Protein AF-A0A7I9AXL6-F1 (afdb_monomer_lite)

Structure (mmCIF, N/CA/C/O backbone):
data_AF-A0A7I9AXL6-F1
#
_entry.id   AF-A0A7I9AXL6-F1
#
loop_
_atom_site.group_PDB
_atom_site.id
_atom_site.type_symbol
_atom_site.label_atom_id
_atom_site.label_alt_id
_atom_site.label_comp_id
_atom_site.label_asym_id
_atom_site.label_entity_id
_atom_site.label_seq_id
_atom_site.pdbx_PDB_ins_code
_atom_site.Cartn_x
_atom_site.Cartn_y
_atom_site.Cartn_z
_atom_site.occupancy
_atom_site.B_iso_or_equiv
_atom_site.auth_seq_id
_atom_site.auth_comp_id
_atom_site.auth_asym_id
_atom_site.auth_atom_id
_atom_site.pdbx_PDB_model_num
ATOM 1 N N . MET A 1 1 ? -11.035 -0.829 13.072 1.00 42.19 1 MET A N 1
ATOM 2 C CA . MET A 1 1 ? -9.894 -0.576 13.983 1.00 42.19 1 MET A CA 1
ATOM 3 C C . MET A 1 1 ? -8.630 -0.756 13.171 1.00 42.19 1 MET A C 1
ATOM 5 O O . MET A 1 1 ? -8.539 -1.751 12.464 1.00 42.19 1 MET A O 1
ATOM 9 N N . SER A 1 2 ? -7.698 0.185 13.258 1.00 51.00 2 SER A N 1
ATOM 10 C CA . SER A 1 2 ? -6.554 0.283 12.339 1.00 51.00 2 SER A CA 1
ATOM 11 C C . SER A 1 2 ? -5.276 0.327 13.156 1.00 51.00 2 SER A C 1
ATOM 13 O O . SER A 1 2 ? -5.297 0.821 14.283 1.00 51.00 2 SER A O 1
ATOM 15 N N . ARG A 1 3 ? -4.203 -0.295 12.662 1.00 53.94 3 ARG A N 1
ATOM 16 C CA . ARG A 1 3 ? -2.991 -0.557 13.449 1.00 53.94 3 ARG A CA 1
ATOM 17 C C . ARG A 1 3 ? -1.744 -0.372 12.596 1.00 53.94 3 ARG A C 1
ATOM 19 O O . ARG A 1 3 ? -1.685 -0.907 11.492 1.00 53.94 3 ARG A O 1
ATOM 26 N N . PHE A 1 4 ? -0.742 0.306 13.152 1.00 57.47 4 PHE A N 1
ATOM 27 C CA . PHE A 1 4 ? 0.615 0.337 12.606 1.00 57.47 4 PHE A CA 1
ATOM 28 C C . PHE A 1 4 ? 1.508 -0.607 13.381 1.00 57.47 4 PHE A C 1
ATOM 30 O O . PHE A 1 4 ? 1.471 -0.642 14.609 1.00 57.47 4 PHE A O 1
ATOM 37 N N . ILE A 1 5 ? 2.327 -1.357 12.652 1.00 58.62 5 ILE A N 1
ATOM 38 C CA . ILE A 1 5 ? 3.311 -2.255 13.240 1.00 58.62 5 ILE A CA 1
ATOM 39 C C . ILE A 1 5 ? 4.655 -1.911 12.617 1.00 58.62 5 ILE A C 1
ATOM 41 O O . ILE A 1 5 ? 4.850 -2.084 11.416 1.00 58.62 5 ILE A O 1
ATOM 45 N N . LEU A 1 6 ? 5.578 -1.405 13.436 1.00 60.34 6 LEU A N 1
ATOM 46 C CA . LEU A 1 6 ? 6.947 -1.178 12.995 1.00 60.34 6 LEU A CA 1
ATOM 47 C C . LEU A 1 6 ? 7.690 -2.513 12.961 1.00 60.34 6 LEU A C 1
ATOM 49 O O . LEU A 1 6 ? 7.851 -3.169 13.989 1.00 60.34 6 LEU A O 1
ATOM 53 N N . GLY A 1 7 ? 8.200 -2.883 11.793 1.00 60.78 7 GLY A N 1
ATOM 54 C CA . GLY A 1 7 ? 9.064 -4.045 11.664 1.00 60.78 7 GLY A CA 1
ATOM 55 C C . GLY A 1 7 ? 9.371 -4.406 10.221 1.00 60.78 7 GLY A C 1
ATOM 56 O O . GLY A 1 7 ? 8.881 -3.790 9.278 1.00 60.78 7 GLY A O 1
ATOM 57 N N . ASP A 1 8 ? 10.193 -5.438 10.067 1.00 71.94 8 ASP A N 1
ATOM 58 C CA . ASP A 1 8 ? 10.375 -6.111 8.786 1.00 71.94 8 ASP A CA 1
ATOM 59 C C . ASP A 1 8 ? 9.048 -6.757 8.361 1.00 71.94 8 ASP A C 1
ATOM 61 O O . ASP A 1 8 ? 8.486 -7.564 9.106 1.00 71.94 8 ASP A O 1
ATOM 65 N N . CYS A 1 9 ? 8.538 -6.395 7.182 1.00 76.25 9 CYS A N 1
ATOM 66 C CA . CYS A 1 9 ? 7.206 -6.811 6.744 1.00 76.25 9 CYS A CA 1
ATOM 67 C C . CYS A 1 9 ? 7.045 -8.336 6.666 1.00 76.25 9 CYS A C 1
ATOM 69 O O . CYS A 1 9 ? 5.971 -8.847 6.977 1.00 76.25 9 CYS A O 1
ATOM 71 N N . VAL A 1 10 ? 8.106 -9.073 6.321 1.00 81.75 10 VAL A N 1
ATOM 72 C CA . VAL A 1 10 ? 8.081 -10.538 6.240 1.00 81.75 10 VAL A CA 1
ATOM 73 C C . VAL A 1 10 ? 7.914 -11.116 7.641 1.00 81.75 10 VAL A C 1
ATOM 75 O O . VAL A 1 10 ? 7.033 -11.942 7.872 1.00 81.75 10 VAL A O 1
ATOM 78 N N . ARG A 1 11 ? 8.706 -10.636 8.606 1.00 79.56 11 ARG A N 1
ATOM 79 C CA . ARG A 1 11 ? 8.616 -11.081 10.006 1.00 79.56 11 ARG A CA 1
ATOM 80 C C . ARG A 1 11 ? 7.295 -10.696 10.657 1.00 79.56 11 ARG A C 1
ATOM 82 O O . ARG A 1 11 ? 6.736 -11.498 11.396 1.00 79.56 11 ARG A O 1
ATOM 89 N N . VAL A 1 12 ? 6.798 -9.489 10.392 1.00 82.06 12 VAL A N 1
ATOM 90 C CA . VAL A 1 12 ? 5.518 -9.014 10.931 1.00 82.06 12 VAL A CA 1
ATOM 91 C C . VAL A 1 12 ? 4.369 -9.838 10.362 1.00 82.06 12 VAL A C 1
ATOM 93 O O . VAL A 1 12 ? 3.590 -10.391 11.138 1.00 82.06 12 VAL A 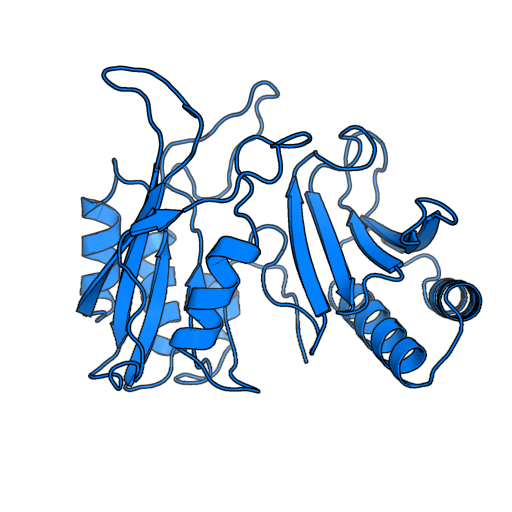O 1
ATOM 96 N N . MET A 1 13 ? 4.288 -9.997 9.036 1.00 87.81 13 MET A N 1
ATOM 97 C CA . MET A 1 13 ? 3.232 -10.803 8.416 1.00 87.81 13 MET A CA 1
ATOM 98 C C . MET A 1 13 ? 3.263 -12.253 8.899 1.00 87.81 13 MET A C 1
ATOM 100 O O . MET A 1 13 ? 2.194 -12.812 9.129 1.00 87.81 13 MET A O 1
ATOM 104 N N . ALA A 1 14 ? 4.442 -12.836 9.147 1.00 90.62 14 ALA A N 1
ATOM 105 C CA . ALA A 1 14 ? 4.575 -14.194 9.686 1.00 90.62 14 ALA A CA 1
ATOM 106 C C . ALA A 1 14 ? 3.855 -14.398 11.034 1.00 90.62 14 ALA A C 1
ATOM 108 O O . ALA A 1 14 ? 3.481 -15.522 11.365 1.00 90.62 14 ALA A O 1
ATOM 109 N N . THR A 1 15 ? 3.608 -13.327 11.798 1.00 89.62 15 THR A N 1
ATOM 110 C CA . THR A 1 15 ? 2.826 -13.387 13.046 1.00 89.62 15 THR A CA 1
ATOM 111 C C . THR A 1 15 ? 1.313 -13.423 12.819 1.00 89.62 15 THR A C 1
ATOM 113 O O . THR A 1 15 ? 0.560 -13.790 13.721 1.00 89.62 15 THR A O 1
ATOM 116 N N . PHE A 1 16 ? 0.840 -13.054 11.627 1.00 87.31 16 PHE A N 1
ATOM 117 C CA . PHE A 1 16 ? -0.583 -13.027 11.308 1.00 87.31 16 PHE A CA 1
ATOM 118 C C . PHE A 1 16 ? -1.096 -14.431 10.966 1.00 87.31 16 PHE A C 1
ATOM 120 O O . PHE A 1 16 ? -0.384 -15.210 10.319 1.00 87.31 16 PHE A O 1
ATOM 127 N N . PRO A 1 17 ? -2.350 -14.767 11.320 1.00 90.19 17 PRO A N 1
ATOM 128 C CA . PRO A 1 17 ? -2.959 -16.010 10.869 1.00 90.19 17 PRO A CA 1
ATOM 129 C C . PRO A 1 17 ? -3.066 -16.048 9.336 1.00 90.19 17 PRO A C 1
ATOM 131 O O . PRO A 1 17 ? -3.173 -15.020 8.667 1.00 90.19 17 PRO A O 1
ATOM 134 N N . GLY A 1 18 ? -3.018 -17.251 8.758 1.00 94.44 18 GLY A N 1
ATOM 135 C CA . GLY A 1 18 ? -3.273 -17.421 7.326 1.00 94.44 18 GLY A CA 1
ATOM 136 C C . GLY A 1 18 ? -4.731 -17.095 6.989 1.00 94.44 18 GLY A C 1
ATOM 137 O O . GLY A 1 18 ? -5.617 -17.341 7.804 1.00 94.44 18 GLY A O 1
ATOM 138 N N . ASN A 1 19 ? -4.989 -16.586 5.781 1.00 94.50 19 ASN A N 1
ATOM 139 C CA . ASN A 1 19 ? -6.326 -16.171 5.329 1.00 94.50 19 ASN A CA 1
ATOM 140 C C . ASN A 1 19 ? -7.017 -15.153 6.267 1.00 94.50 19 ASN A C 1
ATOM 142 O O . ASN A 1 19 ? -8.222 -15.236 6.506 1.00 94.50 19 ASN A O 1
ATOM 146 N N . ALA A 1 20 ? -6.261 -14.209 6.820 1.00 88.00 20 ALA A N 1
ATOM 147 C CA . ALA A 1 20 ? -6.760 -13.195 7.745 1.00 88.00 20 ALA A CA 1
ATOM 148 C C . ALA A 1 20 ? -7.173 -11.886 7.058 1.00 88.00 20 ALA A C 1
ATOM 150 O O . ALA A 1 20 ? -8.034 -11.176 7.570 1.00 88.00 20 ALA A O 1
ATOM 151 N N . VAL A 1 21 ? -6.576 -11.573 5.908 1.00 83.94 21 VAL A N 1
ATOM 152 C CA . VAL A 1 21 ? -6.713 -10.283 5.220 1.00 83.94 21 VAL A CA 1
ATOM 153 C C . VAL A 1 21 ? -7.638 -10.422 4.014 1.00 83.94 21 VAL A C 1
ATOM 155 O O . VAL A 1 21 ? -7.518 -11.381 3.253 1.00 83.94 21 VAL A O 1
ATOM 158 N N . ASP A 1 22 ? -8.551 -9.473 3.824 1.00 82.12 22 ASP A N 1
ATOM 159 C CA . ASP A 1 22 ? -9.525 -9.474 2.724 1.00 82.12 22 ASP A CA 1
ATOM 160 C C . ASP A 1 22 ? -8.944 -8.929 1.418 1.00 82.12 22 ASP A C 1
ATOM 162 O O . ASP A 1 22 ? -9.325 -9.377 0.339 1.00 82.12 22 ASP A O 1
ATOM 166 N N . PHE A 1 23 ? -8.016 -7.978 1.504 1.00 84.06 23 PHE A N 1
ATOM 167 C CA . PHE A 1 23 ? -7.428 -7.328 0.339 1.00 84.06 23 PHE A CA 1
ATOM 168 C C . PHE A 1 23 ? -6.031 -6.797 0.644 1.00 84.06 23 PHE A C 1
ATOM 170 O O . PHE A 1 23 ? -5.773 -6.297 1.738 1.00 84.06 23 PHE A O 1
ATOM 177 N N . ILE A 1 24 ? -5.126 -6.883 -0.328 1.00 85.44 24 ILE A N 1
ATOM 178 C CA . ILE A 1 24 ? -3.803 -6.258 -0.229 1.00 85.44 24 ILE A CA 1
ATOM 179 C C . ILE A 1 24 ? -3.715 -5.152 -1.270 1.00 85.44 24 ILE A C 1
ATOM 181 O O . ILE A 1 24 ? -3.944 -5.398 -2.451 1.00 85.44 24 ILE A O 1
ATOM 185 N N . LEU A 1 25 ? -3.346 -3.949 -0.852 1.00 81.12 25 LEU A N 1
ATOM 186 C CA . LEU A 1 25 ? -3.007 -2.847 -1.747 1.00 81.12 25 LEU A CA 1
ATOM 187 C C . LEU A 1 25 ? -1.633 -2.350 -1.343 1.00 81.12 25 LEU A C 1
ATOM 189 O O . LEU A 1 25 ? -1.462 -1.943 -0.202 1.00 81.12 25 LEU A O 1
ATOM 193 N N . THR A 1 26 ? -0.654 -2.419 -2.242 1.00 79.25 26 THR A N 1
ATOM 194 C CA . THR A 1 26 ? 0.728 -2.175 -1.834 1.00 79.25 26 THR A CA 1
ATOM 195 C C . THR A 1 26 ? 1.613 -1.550 -2.902 1.00 79.25 26 THR A C 1
ATOM 197 O O . THR A 1 26 ? 1.464 -1.821 -4.099 1.00 79.25 26 THR A O 1
ATOM 200 N N . ASP A 1 27 ? 2.557 -0.724 -2.447 1.00 76.50 27 ASP A N 1
ATOM 201 C CA . ASP A 1 27 ? 3.581 -0.056 -3.251 1.00 76.50 27 ASP A CA 1
ATOM 202 C C . ASP A 1 27 ? 4.998 -0.411 -2.764 1.00 76.50 27 ASP A C 1
ATOM 204 O O . ASP A 1 27 ? 5.630 0.356 -2.039 1.00 76.50 27 ASP A O 1
ATOM 208 N N . PRO A 1 28 ? 5.504 -1.607 -3.113 1.00 76.88 28 PRO A N 1
ATOM 209 C CA . PRO A 1 28 ? 6.812 -2.066 -2.665 1.00 76.88 28 PRO A CA 1
ATOM 210 C C . PRO A 1 28 ? 7.969 -1.239 -3.250 1.00 76.88 28 PRO A C 1
ATOM 212 O O . PRO A 1 28 ? 7.803 -0.606 -4.291 1.00 76.88 28 PRO A O 1
ATOM 215 N N . PRO A 1 29 ? 9.187 -1.314 -2.678 1.00 74.81 29 PRO A N 1
ATOM 216 C CA . PRO A 1 29 ? 10.393 -0.774 -3.309 1.00 74.81 29 PRO A CA 1
ATOM 217 C C . PRO A 1 29 ? 10.602 -1.330 -4.729 1.00 74.81 29 PRO A C 1
ATOM 219 O O . PRO A 1 29 ? 10.489 -2.533 -4.959 1.00 74.81 29 PRO A O 1
ATOM 222 N N . TYR A 1 30 ? 10.930 -0.472 -5.699 1.00 75.00 30 TYR A N 1
ATOM 223 C CA . TYR A 1 30 ? 10.971 -0.830 -7.129 1.00 75.00 30 TYR A CA 1
ATOM 224 C C . TYR A 1 30 ? 12.280 -1.477 -7.595 1.00 75.00 30 TYR A C 1
ATOM 226 O O . TYR A 1 30 ? 12.415 -1.793 -8.781 1.00 75.00 30 TYR A O 1
ATOM 234 N N . LEU A 1 31 ? 13.232 -1.704 -6.692 1.00 71.81 31 LEU A N 1
ATOM 235 C CA . LEU A 1 31 ? 14.552 -2.278 -6.965 1.00 71.81 31 LEU A CA 1
ATOM 236 C C . LEU A 1 31 ? 15.363 -1.425 -7.956 1.00 71.81 31 LEU A C 1
ATOM 238 O O . LEU A 1 31 ? 16.052 -1.934 -8.858 1.00 71.81 31 LEU A O 1
ATOM 242 N N . VAL A 1 32 ? 15.224 -0.103 -7.826 1.00 65.00 32 VAL A N 1
ATOM 243 C CA . VAL A 1 32 ? 15.859 0.890 -8.707 1.00 65.00 32 VAL A CA 1
ATOM 244 C C . VAL A 1 32 ? 17.060 1.575 -8.063 1.00 65.00 32 VAL A C 1
ATOM 246 O O . VAL A 1 32 ? 17.733 2.358 -8.735 1.00 65.00 32 VAL A O 1
ATOM 249 N N . GLY A 1 33 ? 17.367 1.257 -6.803 1.00 59.59 33 GLY A N 1
ATOM 250 C CA . GLY A 1 33 ? 18.462 1.858 -6.051 1.00 59.59 33 GLY A CA 1
ATOM 251 C C . GLY A 1 33 ? 18.265 3.357 -5.845 1.00 59.59 33 GLY A C 1
ATOM 252 O O . G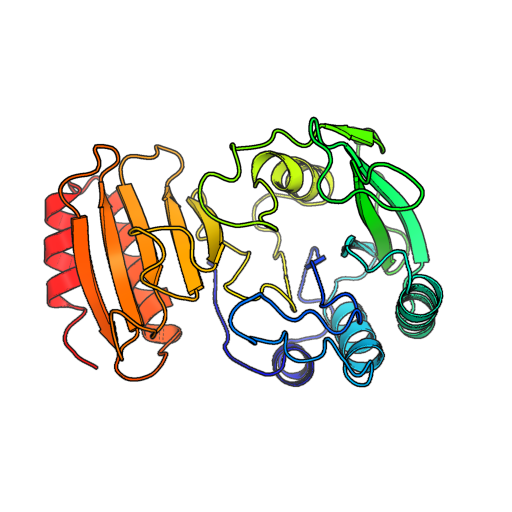LY A 1 33 ? 19.220 4.120 -6.000 1.00 59.59 33 GLY A O 1
ATOM 253 N N . PHE A 1 34 ? 17.034 3.778 -5.548 1.00 53.69 34 PHE A N 1
ATOM 254 C CA . PHE A 1 34 ? 16.659 5.173 -5.385 1.00 53.69 34 PHE A CA 1
ATOM 255 C C . PHE A 1 34 ? 17.582 5.870 -4.391 1.00 53.69 34 PHE A C 1
ATOM 257 O O . PHE A 1 34 ? 17.832 5.394 -3.277 1.00 53.69 34 PHE A O 1
ATOM 264 N N . ARG A 1 35 ? 18.070 7.029 -4.824 1.00 50.38 35 ARG A N 1
ATOM 265 C CA . ARG A 1 35 ? 18.860 7.941 -4.018 1.00 50.38 35 ARG A CA 1
ATOM 266 C C . ARG A 1 35 ? 18.399 9.351 -4.318 1.00 50.38 35 ARG A C 1
ATOM 268 O O . ARG A 1 35 ? 18.364 9.753 -5.483 1.00 50.38 35 ARG A O 1
ATOM 275 N N . ASP A 1 36 ? 18.029 10.083 -3.283 1.00 53.72 36 ASP A N 1
ATOM 276 C CA . ASP A 1 36 ? 17.644 11.476 -3.454 1.00 53.72 36 ASP A CA 1
ATOM 277 C C . ASP A 1 36 ? 18.864 12.413 -3.485 1.00 53.72 36 ASP A C 1
ATOM 279 O O . ASP A 1 36 ? 20.019 11.988 -3.383 1.00 53.72 36 ASP A O 1
ATOM 283 N N . ARG A 1 37 ? 18.604 13.717 -3.638 1.00 43.22 37 ARG A N 1
ATOM 284 C CA . ARG A 1 37 ? 19.652 14.749 -3.695 1.00 43.22 37 ARG A CA 1
ATOM 285 C C . ARG A 1 37 ? 20.405 14.928 -2.371 1.00 43.22 37 ARG A C 1
ATOM 287 O O . ARG A 1 37 ? 21.518 15.439 -2.404 1.00 43.22 37 ARG A O 1
ATOM 294 N N . GLN A 1 38 ? 19.833 14.502 -1.242 1.00 42.53 38 GLN A N 1
ATOM 295 C CA . GLN A 1 38 ? 20.481 14.514 0.076 1.00 42.53 38 GLN A CA 1
ATOM 296 C C . GLN A 1 38 ? 21.195 13.188 0.402 1.00 42.53 38 GLN A C 1
ATOM 298 O O . GLN A 1 38 ? 21.834 13.061 1.443 1.00 42.53 38 GLN A O 1
ATOM 303 N N . GLY A 1 39 ? 21.138 12.198 -0.493 1.00 49.34 39 GLY A N 1
ATOM 304 C CA . GLY A 1 39 ? 21.821 10.917 -0.356 1.00 49.34 39 GLY A CA 1
ATOM 305 C C . GLY A 1 39 ? 21.045 9.836 0.399 1.00 49.34 39 GLY A C 1
ATOM 306 O O . GLY A 1 39 ? 21.614 8.761 0.600 1.00 49.34 39 GLY A O 1
ATOM 307 N N . ARG A 1 40 ? 19.780 10.077 0.768 1.00 45.28 40 ARG A N 1
ATOM 308 C CA . ARG A 1 40 ? 18.890 9.108 1.430 1.00 45.28 40 ARG A CA 1
ATOM 309 C C . ARG A 1 40 ? 18.542 7.969 0.472 1.00 45.28 40 ARG A C 1
ATOM 311 O O . ARG A 1 40 ? 18.424 8.179 -0.734 1.00 45.28 40 ARG A O 1
ATOM 318 N N . THR A 1 41 ? 18.383 6.762 1.010 1.00 46.44 41 THR A N 1
ATOM 319 C CA . THR A 1 41 ? 18.116 5.533 0.242 1.00 46.44 41 THR A CA 1
ATOM 320 C C . THR A 1 41 ? 16.896 4.799 0.775 1.00 46.44 41 THR A C 1
ATOM 322 O O . THR A 1 41 ? 16.638 4.839 1.975 1.00 46.44 41 THR A O 1
ATOM 325 N N . ILE A 1 42 ? 16.199 4.064 -0.090 1.00 53.00 42 ILE A N 1
ATOM 326 C CA . ILE A 1 42 ? 15.074 3.209 0.308 1.00 53.00 42 ILE A CA 1
ATOM 327 C C . ILE A 1 42 ? 15.603 1.835 0.752 1.00 53.00 42 ILE A C 1
ATOM 329 O O . ILE A 1 42 ? 16.385 1.194 0.041 1.00 53.00 42 ILE A O 1
ATOM 333 N N . ALA A 1 43 ? 15.192 1.385 1.942 1.00 52.31 43 ALA A N 1
ATOM 334 C CA . ALA A 1 43 ? 15.519 0.052 2.444 1.00 52.31 43 ALA A CA 1
ATOM 335 C C . ALA A 1 43 ? 14.909 -1.027 1.532 1.00 52.31 43 ALA A C 1
ATOM 337 O O . ALA A 1 43 ? 13.769 -0.904 1.096 1.00 52.31 43 ALA A O 1
ATOM 338 N N . GLY A 1 44 ? 15.680 -2.068 1.208 1.00 56.19 44 GLY A N 1
ATOM 339 C CA . GLY A 1 44 ? 15.244 -3.114 0.275 1.00 56.19 44 GLY A CA 1
ATOM 340 C C . GLY A 1 44 ? 15.222 -2.696 -1.202 1.00 56.19 44 GLY A C 1
ATOM 341 O O . GLY A 1 44 ? 14.919 -3.511 -2.056 1.00 56.19 44 GLY A O 1
ATOM 342 N N . ASP A 1 45 ? 15.596 -1.470 -1.574 1.00 60.56 45 ASP A N 1
ATOM 343 C CA . ASP A 1 45 ? 15.505 -1.032 -2.979 1.00 60.56 45 ASP A CA 1
ATOM 344 C C . ASP A 1 45 ? 16.743 -1.375 -3.833 1.00 60.56 45 ASP A C 1
ATOM 346 O O . ASP A 1 45 ? 16.810 -1.059 -5.021 1.00 60.56 45 ASP A O 1
ATOM 350 N N . LYS A 1 46 ? 17.755 -2.012 -3.233 1.00 62.50 46 LYS A N 1
ATOM 351 C CA . LYS A 1 46 ? 18.970 -2.472 -3.932 1.00 62.50 46 LYS A CA 1
ATOM 352 C C . LYS A 1 46 ? 19.002 -3.982 -4.146 1.00 62.50 46 LYS A C 1
ATOM 354 O O . LYS A 1 46 ? 19.516 -4.431 -5.167 1.00 62.50 46 LYS A O 1
ATOM 359 N N . THR A 1 47 ? 18.481 -4.745 -3.191 1.00 71.50 47 THR A N 1
ATOM 360 C CA . THR A 1 47 ? 18.471 -6.210 -3.198 1.00 71.50 47 THR A CA 1
ATOM 361 C C . THR A 1 47 ? 17.033 -6.708 -3.170 1.00 71.50 47 THR A C 1
ATOM 363 O O . THR A 1 47 ? 16.170 -6.108 -2.539 1.00 71.50 47 THR A O 1
ATOM 366 N N . ASP A 1 48 ? 16.763 -7.803 -3.871 1.00 77.50 48 ASP A N 1
ATOM 367 C CA . ASP A 1 48 ? 15.431 -8.402 -4.007 1.00 77.50 48 ASP A CA 1
ATOM 368 C C . ASP A 1 48 ? 15.184 -9.560 -3.032 1.00 77.50 48 ASP A C 1
ATOM 370 O O . ASP A 1 48 ? 14.195 -10.276 -3.157 1.00 77.50 48 ASP A O 1
ATOM 374 N N . GLU A 1 49 ? 16.047 -9.721 -2.028 1.00 82.25 49 GLU A N 1
ATOM 375 C CA . GLU A 1 49 ? 15.981 -10.797 -1.030 1.00 82.25 49 GLU A CA 1
ATOM 376 C C . GLU A 1 49 ? 14.660 -10.810 -0.248 1.00 82.25 49 GLU A C 1
ATOM 378 O O . GLU A 1 49 ? 14.191 -11.871 0.155 1.00 82.25 49 GLU A O 1
ATOM 383 N N . TRP A 1 50 ? 14.027 -9.646 -0.073 1.00 81.75 50 TRP A N 1
ATOM 384 C CA . TRP A 1 50 ? 12.721 -9.517 0.576 1.00 81.75 50 TRP A CA 1
ATOM 385 C C . TRP A 1 50 ? 11.554 -9.877 -0.353 1.00 81.75 50 TRP A C 1
ATOM 387 O O . TRP A 1 50 ? 10.488 -10.247 0.135 1.00 81.75 50 TRP A O 1
ATOM 397 N N . LEU A 1 51 ? 11.727 -9.784 -1.678 1.00 85.88 51 LEU A N 1
ATOM 398 C CA . LEU A 1 51 ? 10.623 -9.812 -2.641 1.00 85.88 51 LEU A CA 1
ATOM 399 C C . LEU A 1 51 ? 9.897 -11.156 -2.634 1.00 85.88 51 LEU A C 1
ATOM 401 O O . LEU A 1 51 ? 8.675 -11.195 -2.489 1.00 85.88 51 LEU A O 1
ATOM 405 N N . GLN A 1 52 ? 10.637 -12.260 -2.760 1.00 94.94 52 GLN A N 1
ATOM 406 C CA . GLN A 1 52 ? 10.031 -13.593 -2.763 1.00 94.94 52 GLN A CA 1
ATOM 407 C C . GLN A 1 52 ? 9.426 -13.960 -1.393 1.00 94.94 52 GLN A C 1
ATOM 409 O O . GLN A 1 52 ? 8.259 -14.358 -1.374 1.00 94.94 52 GLN A O 1
ATOM 414 N N . PRO A 1 53 ? 10.133 -13.808 -0.252 1.00 92.75 53 PRO A N 1
ATOM 415 C CA . PRO A 1 53 ? 9.547 -14.073 1.063 1.00 92.75 53 PRO A CA 1
ATOM 416 C C . PRO A 1 53 ? 8.306 -13.226 1.356 1.00 92.75 53 PRO A C 1
ATOM 418 O O . PRO A 1 53 ? 7.308 -13.757 1.839 1.00 92.75 53 PRO A O 1
ATOM 421 N N . ALA A 1 54 ? 8.315 -11.938 1.004 1.00 88.56 54 ALA A N 1
ATOM 422 C CA . ALA A 1 54 ? 7.152 -11.081 1.198 1.00 88.56 54 ALA A CA 1
ATOM 423 C C . ALA A 1 54 ? 5.969 -11.514 0.330 1.00 88.56 54 ALA A C 1
ATOM 425 O O . ALA A 1 54 ? 4.845 -11.546 0.821 1.00 88.56 54 ALA A O 1
ATOM 426 N N . CYS A 1 55 ? 6.196 -11.899 -0.932 1.00 96.50 55 CYS A N 1
ATOM 427 C CA . CYS A 1 55 ? 5.128 -12.434 -1.782 1.00 96.50 55 CYS A CA 1
ATOM 428 C C . CYS A 1 55 ? 4.516 -13.715 -1.202 1.00 96.50 55 CYS A C 1
ATOM 430 O O . CYS A 1 55 ? 3.296 -13.876 -1.251 1.00 96.50 55 CYS A O 1
ATOM 432 N N . ASN A 1 56 ? 5.333 -14.593 -0.613 1.00 97.88 56 ASN A N 1
ATOM 433 C CA . ASN A 1 56 ? 4.851 -15.813 0.038 1.00 97.88 56 ASN A CA 1
ATOM 434 C C . ASN A 1 56 ? 3.963 -15.489 1.247 1.00 97.88 56 ASN A C 1
ATOM 436 O O . ASN A 1 56 ? 2.879 -16.057 1.387 1.00 97.88 56 ASN A O 1
ATOM 440 N N . GLU A 1 57 ? 4.387 -14.546 2.090 1.00 97.25 57 GLU A N 1
ATOM 441 C CA . GLU A 1 57 ? 3.601 -14.108 3.244 1.00 97.25 57 GLU A CA 1
ATOM 442 C C . GLU A 1 57 ? 2.312 -13.395 2.825 1.00 97.25 57 GLU A C 1
ATOM 444 O O . GLU A 1 57 ? 1.247 -13.734 3.336 1.00 97.25 57 GLU A O 1
ATOM 449 N N . MET A 1 58 ? 2.367 -12.506 1.826 1.00 96.75 58 MET A N 1
ATOM 450 C CA . MET A 1 58 ? 1.183 -11.866 1.240 1.00 96.75 58 MET A CA 1
ATOM 451 C C . MET A 1 58 ? 0.173 -12.907 0.741 1.00 96.75 58 MET A C 1
ATOM 453 O O . MET A 1 58 ? -1.013 -12.818 1.055 1.00 96.75 58 MET A O 1
ATOM 457 N N . TYR A 1 59 ? 0.628 -13.941 0.024 1.00 98.50 59 TYR A N 1
ATOM 458 C CA . TYR A 1 59 ? -0.248 -15.027 -0.422 1.00 98.50 59 TYR A CA 1
ATOM 459 C C . TYR A 1 59 ? -0.832 -15.821 0.753 1.00 98.50 59 TYR A C 1
ATOM 461 O O . TYR A 1 59 ? -2.004 -16.206 0.730 1.00 98.50 59 TYR A O 1
ATOM 469 N N . ARG A 1 60 ? -0.040 -16.080 1.798 1.00 98.31 60 ARG A N 1
ATOM 470 C CA . ARG A 1 60 ? -0.473 -16.833 2.981 1.00 98.31 60 ARG A CA 1
ATOM 471 C C . ARG A 1 60 ? -1.551 -16.088 3.771 1.00 98.31 60 ARG A C 1
ATOM 473 O O . ARG A 1 60 ? -2.559 -16.702 4.130 1.00 98.31 60 ARG A O 1
ATOM 480 N N . VAL A 1 61 ? -1.351 -14.798 4.040 1.00 96.81 61 VAL A N 1
ATOM 481 C CA . VAL A 1 61 ? -2.264 -13.985 4.866 1.00 96.81 61 VAL A CA 1
ATOM 482 C C . VAL A 1 61 ? -3.517 -13.550 4.112 1.00 96.81 61 VAL A C 1
ATOM 484 O O . VAL A 1 61 ? -4.561 -13.401 4.743 1.00 96.81 61 VAL A O 1
ATOM 487 N N . LEU A 1 62 ? -3.457 -13.393 2.786 1.00 97.38 62 LEU A N 1
ATOM 488 C CA . LEU A 1 62 ? -4.628 -13.063 1.972 1.00 97.38 62 LEU A CA 1
ATOM 489 C C . LEU A 1 62 ? -5.652 -14.206 2.012 1.00 97.38 62 LEU A C 1
ATOM 491 O O . LEU A 1 62 ? -5.288 -15.380 1.921 1.00 97.38 62 LEU A O 1
ATOM 495 N N . LYS A 1 63 ? -6.940 -13.888 2.146 1.00 95.94 63 LYS A N 1
ATOM 496 C CA . LYS A 1 63 ? -8.030 -14.872 2.107 1.00 95.94 63 LYS A CA 1
ATOM 497 C C . LYS A 1 63 ? -8.076 -15.621 0.773 1.00 95.94 63 LYS A C 1
ATOM 499 O O . LYS A 1 63 ? -7.559 -15.180 -0.251 1.00 95.94 63 LYS A O 1
ATOM 504 N N . LYS A 1 64 ? -8.673 -16.813 0.797 1.00 97.44 64 LYS A N 1
ATOM 505 C CA . LYS A 1 64 ? -8.967 -17.564 -0.427 1.00 97.44 64 LYS A CA 1
ATOM 506 C C . LYS A 1 64 ? -9.970 -16.770 -1.271 1.00 97.44 64 LYS A C 1
ATOM 508 O O . LYS A 1 64 ? -10.890 -16.187 -0.711 1.00 97.44 64 LYS A O 1
ATOM 513 N N . ASP A 1 65 ? -9.800 -16.808 -2.591 1.00 96.69 65 ASP A N 1
ATOM 514 C CA . ASP A 1 65 ? -10.685 -16.154 -3.560 1.00 96.69 65 ASP A CA 1
ATOM 515 C C . ASP A 1 65 ? -10.737 -14.629 -3.349 1.00 96.69 65 ASP A C 1
ATOM 517 O O . ASP A 1 65 ? -11.791 -14.005 -3.434 1.00 96.69 65 ASP A O 1
ATOM 521 N N . ALA A 1 66 ? -9.568 -14.036 -3.086 1.00 94.44 66 ALA A N 1
ATOM 522 C CA . ALA A 1 66 ? -9.382 -12.608 -2.842 1.00 94.44 66 ALA A CA 1
ATOM 523 C C . ALA A 1 66 ? -8.297 -12.001 -3.747 1.00 94.44 66 ALA A C 1
ATOM 525 O O . ALA A 1 66 ? -7.567 -12.709 -4.456 1.00 94.44 66 ALA A O 1
ATOM 526 N N . LEU A 1 67 ? -8.213 -10.670 -3.729 1.00 95.94 67 LEU A N 1
ATOM 527 C CA . LEU A 1 67 ? -7.380 -9.881 -4.632 1.00 95.94 67 LEU A CA 1
ATOM 528 C C . LEU A 1 67 ? -6.242 -9.159 -3.903 1.00 95.94 67 LEU A C 1
ATOM 530 O O . LEU A 1 67 ? -6.337 -8.786 -2.735 1.00 95.94 67 LEU A O 1
ATOM 534 N N . MET A 1 68 ? -5.170 -8.931 -4.649 1.00 94.81 68 MET A N 1
ATOM 535 C CA . MET A 1 68 ? -4.070 -8.047 -4.308 1.00 94.81 68 MET A CA 1
ATOM 536 C C . MET A 1 68 ? -3.834 -7.085 -5.469 1.00 94.81 68 MET A C 1
ATOM 538 O O . MET A 1 68 ? -3.755 -7.504 -6.621 1.00 94.81 68 MET A O 1
ATOM 542 N N . VAL A 1 69 ? -3.669 -5.804 -5.173 1.00 91.88 69 VAL A N 1
ATOM 543 C CA . VAL A 1 69 ? -3.158 -4.810 -6.112 1.00 91.88 69 VAL A CA 1
ATOM 544 C C . VAL A 1 69 ? -1.746 -4.440 -5.690 1.00 91.88 69 VAL A C 1
ATOM 546 O O . VAL A 1 69 ? -1.522 -3.972 -4.576 1.00 91.88 69 VAL A O 1
ATOM 549 N N . SER A 1 70 ? -0.788 -4.651 -6.588 1.00 90.75 70 SER A N 1
ATOM 550 C CA . SER A 1 70 ? 0.617 -4.335 -6.335 1.00 90.75 70 SER A CA 1
ATOM 551 C C . SER A 1 70 ? 1.156 -3.425 -7.427 1.00 90.75 70 SER A C 1
ATOM 553 O O . SER A 1 70 ? 1.139 -3.760 -8.616 1.00 90.75 70 SER A O 1
ATOM 555 N N . PHE A 1 71 ? 1.646 -2.262 -7.013 1.00 86.56 71 PHE A N 1
ATOM 556 C CA . PHE A 1 71 ? 2.516 -1.447 -7.848 1.00 86.56 71 PHE A CA 1
ATOM 557 C C . PHE A 1 71 ? 3.898 -2.092 -7.965 1.00 86.56 71 PHE A C 1
ATOM 559 O O . PHE A 1 71 ? 4.269 -2.967 -7.182 1.00 86.56 71 PHE A O 1
ATOM 566 N N . TYR A 1 72 ? 4.657 -1.697 -8.984 1.00 83.94 72 TYR A N 1
ATOM 567 C CA . TYR A 1 72 ? 5.939 -2.327 -9.273 1.00 83.94 72 TYR A CA 1
ATOM 568 C C . TYR A 1 72 ? 6.860 -1.435 -10.102 1.00 83.94 72 TYR A C 1
ATOM 570 O O . TYR A 1 72 ? 6.429 -0.591 -10.893 1.00 83.94 72 TYR A O 1
ATOM 578 N N . GLY A 1 73 ? 8.160 -1.714 -9.998 1.00 81.62 73 GLY A N 1
ATOM 579 C CA . GLY A 1 73 ? 9.157 -1.168 -10.909 1.00 81.62 73 GLY A CA 1
ATOM 580 C C . GLY A 1 73 ? 9.005 -1.788 -12.293 1.00 81.62 73 GLY A C 1
ATOM 581 O O . GLY A 1 73 ? 9.373 -2.945 -12.500 1.00 81.62 73 GLY A O 1
ATOM 582 N N . TRP A 1 74 ? 8.493 -1.033 -13.269 1.00 81.50 74 TRP A N 1
ATOM 583 C CA . TRP A 1 74 ? 8.250 -1.549 -14.626 1.00 81.50 74 TRP A CA 1
ATOM 584 C C . TRP A 1 74 ? 9.514 -2.102 -15.304 1.00 81.50 74 TRP A C 1
ATOM 586 O O . TRP A 1 74 ? 9.465 -3.110 -16.005 1.00 81.50 74 TRP A O 1
ATOM 596 N N . ASN A 1 75 ? 10.676 -1.514 -15.019 1.00 81.69 75 ASN A N 1
ATOM 597 C CA . ASN A 1 75 ? 11.995 -1.967 -15.478 1.00 81.69 75 ASN A CA 1
ATOM 598 C C . ASN A 1 75 ? 12.511 -3.233 -14.757 1.00 81.69 75 ASN A C 1
ATOM 600 O O . ASN A 1 75 ? 13.600 -3.726 -15.060 1.00 81.69 75 ASN A O 1
ATOM 604 N N . ARG A 1 76 ? 11.768 -3.729 -13.766 1.00 85.88 76 ARG A N 1
ATOM 605 C CA . ARG A 1 76 ? 12.034 -4.942 -12.980 1.00 85.88 76 ARG A CA 1
ATOM 606 C C . ARG A 1 76 ? 10.858 -5.915 -13.033 1.00 85.88 76 ARG A C 1
ATOM 608 O O . ARG A 1 76 ? 10.833 -6.873 -12.265 1.00 85.88 76 ARG A O 1
ATOM 615 N N . VAL A 1 77 ? 9.925 -5.722 -13.969 1.00 91.81 77 VAL A N 1
ATOM 616 C CA . VAL A 1 77 ? 8.684 -6.505 -14.084 1.00 91.81 77 VAL A CA 1
ATOM 617 C C . VAL A 1 77 ? 8.914 -8.014 -14.078 1.00 91.81 77 VAL A C 1
ATOM 619 O O . VAL A 1 77 ? 8.147 -8.733 -13.456 1.00 91.81 77 VAL A O 1
ATOM 622 N N . VAL A 1 78 ? 9.995 -8.497 -14.699 1.00 93.12 78 VAL A N 1
ATOM 623 C CA . VAL A 1 78 ? 10.331 -9.929 -14.743 1.00 93.12 78 VAL A CA 1
ATOM 624 C C . VAL A 1 78 ? 10.537 -10.502 -13.338 1.00 93.12 78 VAL A C 1
ATOM 626 O O . VAL A 1 78 ? 10.055 -11.595 -13.052 1.00 93.12 78 VAL A O 1
ATOM 629 N N . ARG A 1 79 ? 11.199 -9.754 -12.444 1.00 92.19 79 ARG A N 1
ATOM 630 C CA . ARG A 1 79 ? 11.454 -10.183 -11.060 1.00 92.19 79 ARG A CA 1
ATOM 631 C C . ARG A 1 79 ? 10.166 -10.225 -10.247 1.00 92.19 79 ARG A C 1
ATOM 633 O O . ARG A 1 79 ? 9.880 -11.235 -9.615 1.00 92.19 79 ARG A O 1
ATOM 640 N N . PHE A 1 80 ? 9.368 -9.161 -10.328 1.00 93.25 80 PHE A N 1
ATOM 641 C CA . PHE A 1 80 ? 8.064 -9.092 -9.665 1.00 93.25 80 PHE A CA 1
ATOM 642 C C . PHE A 1 80 ? 7.122 -10.199 -10.144 1.00 93.25 80 PHE A C 1
ATOM 644 O O . PHE A 1 80 ? 6.553 -10.918 -9.328 1.00 93.25 80 PHE A O 1
ATOM 651 N N . MET A 1 81 ? 7.028 -10.413 -11.460 1.00 96.94 81 MET A N 1
ATOM 652 C CA . MET A 1 81 ? 6.210 -11.486 -12.026 1.00 96.94 81 MET A CA 1
ATOM 653 C C . MET A 1 81 ? 6.635 -12.869 -11.557 1.00 96.94 81 MET A C 1
ATOM 655 O O . MET A 1 81 ? 5.773 -13.684 -11.232 1.00 96.94 81 MET A O 1
ATOM 659 N N . ALA A 1 82 ? 7.941 -13.142 -11.534 1.00 96.88 82 ALA A N 1
ATOM 660 C CA . ALA A 1 82 ? 8.448 -14.406 -11.021 1.00 96.88 82 ALA A CA 1
ATOM 661 C C . ALA A 1 82 ? 8.044 -14.587 -9.552 1.00 96.88 82 ALA A C 1
ATOM 663 O O . ALA A 1 82 ? 7.478 -15.620 -9.209 1.00 96.88 82 ALA A O 1
ATOM 664 N N . ALA A 1 83 ? 8.237 -13.563 -8.717 1.00 97.12 83 ALA A N 1
ATOM 665 C CA . ALA A 1 83 ? 7.907 -13.625 -7.298 1.00 97.12 83 ALA A CA 1
ATOM 666 C C . ALA A 1 83 ? 6.413 -13.866 -7.034 1.00 97.12 83 ALA A C 1
ATOM 668 O O . ALA A 1 83 ? 6.064 -14.764 -6.263 1.00 97.12 83 ALA A O 1
ATOM 669 N N . TRP A 1 84 ? 5.530 -13.126 -7.714 1.00 98.19 84 TRP A N 1
ATOM 670 C CA . TRP A 1 84 ? 4.081 -13.295 -7.585 1.00 98.19 84 TRP A CA 1
ATOM 671 C C . TRP A 1 84 ? 3.622 -14.683 -8.038 1.00 98.19 84 TRP A C 1
ATOM 673 O O . TRP A 1 84 ? 2.866 -15.339 -7.321 1.00 98.19 84 TRP A O 1
ATOM 683 N N . LYS A 1 85 ? 4.108 -15.161 -9.191 1.00 98.12 85 LYS A N 1
ATOM 684 C CA . LYS A 1 85 ? 3.753 -16.491 -9.708 1.00 98.12 85 LYS A CA 1
ATOM 685 C C . LYS A 1 85 ? 4.265 -17.611 -8.809 1.00 98.12 85 LYS A C 1
ATOM 687 O O . LYS A 1 85 ? 3.513 -18.535 -8.520 1.00 98.12 85 LYS A O 1
ATOM 692 N N . ASN A 1 86 ? 5.503 -17.508 -8.330 1.00 98.25 86 ASN A N 1
ATOM 693 C CA . ASN A 1 86 ? 6.094 -18.485 -7.415 1.00 98.25 86 ASN A CA 1
ATOM 694 C C . ASN A 1 86 ? 5.349 -18.552 -6.076 1.00 98.25 86 ASN A C 1
ATOM 696 O O . ASN A 1 86 ? 5.233 -19.630 -5.502 1.00 98.25 86 ASN A O 1
ATOM 700 N N . ALA A 1 87 ? 4.817 -17.423 -5.593 1.00 98.19 87 ALA A N 1
ATOM 701 C CA . ALA A 1 87 ? 3.981 -17.390 -4.393 1.00 98.19 87 ALA A CA 1
ATOM 702 C C . ALA A 1 87 ? 2.585 -18.009 -4.610 1.00 98.19 87 ALA A C 1
ATOM 704 O O . ALA A 1 87 ? 1.921 -18.366 -3.642 1.00 98.19 87 ALA A O 1
ATOM 705 N N . GLY A 1 88 ? 2.145 -18.159 -5.866 1.00 98.31 88 GLY A N 1
ATOM 706 C CA . GLY A 1 88 ? 0.864 -18.766 -6.237 1.00 98.31 88 GLY A CA 1
ATOM 707 C C . GLY A 1 88 ? -0.191 -17.785 -6.754 1.00 98.31 88 GLY A C 1
ATOM 708 O O . GLY A 1 88 ? -1.325 -18.193 -7.012 1.00 98.31 88 GLY A O 1
ATOM 709 N N . PHE A 1 89 ? 0.143 -16.503 -6.932 1.00 98.62 89 PHE A N 1
ATOM 710 C CA . PHE A 1 89 ? -0.791 -15.530 -7.495 1.00 98.62 89 PHE A CA 1
ATOM 711 C C . PHE A 1 89 ? -0.999 -15.733 -8.998 1.00 98.62 89 PHE A C 1
ATOM 713 O O . PHE A 1 89 ? -0.059 -15.962 -9.762 1.00 98.62 89 PHE A O 1
ATOM 720 N N . SER A 1 90 ? -2.244 -15.556 -9.436 1.00 98.31 90 SER A N 1
ATOM 721 C CA . SER A 1 90 ? -2.597 -15.412 -10.850 1.00 98.31 90 SER A CA 1
ATOM 722 C C . SER A 1 90 ? -2.733 -13.940 -11.207 1.00 98.31 90 SER A C 1
ATOM 724 O O . SER A 1 90 ? -3.309 -13.172 -10.446 1.00 98.31 90 SER A O 1
ATOM 726 N N . VAL A 1 91 ? -2.238 -13.530 -12.370 1.00 97.69 91 VAL A N 1
ATOM 727 C CA . VAL A 1 91 ? -2.381 -12.140 -12.828 1.00 97.69 91 VAL A CA 1
ATOM 728 C C . VAL A 1 91 ? -3.677 -12.021 -13.606 1.00 97.69 91 VAL A C 1
ATOM 730 O O . VAL A 1 91 ? -3.860 -12.720 -14.599 1.00 97.69 91 VAL A O 1
ATOM 733 N N . VAL A 1 92 ? -4.576 -11.163 -13.129 1.00 96.81 92 VAL A N 1
ATOM 734 C CA . VAL A 1 92 ? -5.963 -11.079 -13.615 1.00 96.81 92 VAL A CA 1
ATOM 735 C C . VAL A 1 92 ? -6.338 -9.697 -14.142 1.00 96.81 92 VAL A C 1
ATOM 737 O O . VAL A 1 92 ? -7.412 -9.531 -14.708 1.00 96.81 92 VAL A O 1
ATOM 740 N N . GLY A 1 93 ? -5.455 -8.711 -13.997 1.00 95.38 93 GLY A N 1
ATOM 741 C CA . GLY A 1 93 ? -5.661 -7.382 -14.552 1.00 95.38 93 GLY A CA 1
ATOM 742 C C . GLY A 1 93 ? -4.417 -6.513 -14.452 1.00 95.38 93 GLY A C 1
ATOM 743 O O . GLY A 1 93 ? -3.460 -6.839 -13.746 1.00 95.38 93 GLY A O 1
ATOM 744 N N . HIS A 1 94 ? -4.441 -5.396 -15.165 1.00 96.06 94 HIS A N 1
ATOM 745 C CA . HIS A 1 94 ? -3.405 -4.372 -15.153 1.00 96.06 94 HIS A CA 1
ATOM 746 C C . HIS A 1 94 ? -4.081 -3.010 -15.059 1.00 96.06 94 HIS A C 1
ATOM 748 O O . HIS A 1 94 ? -5.148 -2.814 -15.630 1.00 96.06 94 HIS A O 1
ATOM 754 N N . LEU A 1 95 ? -3.487 -2.110 -14.287 1.00 90.69 95 LEU A N 1
ATOM 755 C CA . LEU A 1 95 ? -3.983 -0.763 -14.063 1.00 90.69 95 LEU A CA 1
ATOM 756 C C . LEU A 1 95 ? -2.913 0.228 -14.493 1.00 90.69 95 LEU A C 1
ATOM 758 O O . LEU A 1 95 ? -1.751 0.101 -14.097 1.00 90.69 95 LEU A O 1
ATOM 762 N N . VAL A 1 96 ? -3.322 1.238 -15.252 1.00 90.00 96 VAL A N 1
ATOM 763 C CA . VAL A 1 96 ? -2.491 2.361 -15.676 1.00 90.00 96 VAL A CA 1
ATOM 764 C C . VAL A 1 96 ? -3.076 3.641 -15.110 1.00 90.00 96 VAL A C 1
ATOM 766 O O . VAL A 1 96 ? -4.199 4.030 -15.413 1.00 90.00 96 VAL A O 1
ATOM 769 N N . PHE A 1 97 ? -2.278 4.342 -14.323 1.00 83.06 97 PHE A N 1
ATOM 770 C CA . PHE A 1 97 ? -2.638 5.618 -13.739 1.00 83.06 97 PHE A CA 1
ATOM 771 C C . PHE A 1 97 ? -1.987 6.749 -14.529 1.00 83.06 97 PHE A C 1
ATOM 773 O O . PHE A 1 97 ? -0.775 6.955 -14.441 1.00 83.06 97 PHE A O 1
ATOM 780 N N . THR A 1 98 ? -2.764 7.485 -15.322 1.00 86.25 98 THR A N 1
ATOM 781 C CA . THR A 1 98 ? -2.236 8.527 -16.215 1.00 86.25 98 THR A CA 1
ATOM 782 C C . THR A 1 98 ? -2.008 9.834 -15.473 1.00 86.25 98 THR A C 1
ATOM 784 O O . THR A 1 98 ? -2.940 10.399 -14.904 1.00 86.25 98 THR A O 1
ATOM 787 N N . LYS A 1 99 ? -0.796 10.372 -15.557 1.00 75.44 99 LYS A N 1
ATOM 788 C CA . LYS A 1 99 ? -0.401 11.666 -14.999 1.00 75.44 99 LYS A CA 1
ATOM 789 C C . LYS A 1 99 ? -0.601 12.773 -16.028 1.00 75.44 99 LYS A C 1
ATOM 791 O O . LYS A 1 99 ? -0.187 12.671 -17.184 1.00 75.44 99 LYS A O 1
ATOM 796 N N . THR A 1 100 ? -1.156 13.896 -15.586 1.00 77.06 100 THR A N 1
ATOM 797 C CA . THR A 1 100 ? -1.294 15.101 -16.420 1.00 77.06 100 THR A CA 1
ATOM 798 C C . THR A 1 100 ? 0.042 15.806 -16.674 1.00 77.06 100 THR A C 1
ATOM 800 O O . THR A 1 100 ? 0.117 16.651 -17.560 1.00 77.06 100 THR A O 1
ATOM 803 N N . TYR A 1 101 ? 1.120 15.403 -16.001 1.00 71.75 101 TYR A N 1
ATOM 804 C CA . TYR A 1 101 ? 2.467 15.967 -16.101 1.00 71.75 101 TYR A CA 1
ATOM 805 C C . TYR A 1 101 ? 3.515 14.876 -16.372 1.00 71.75 101 TYR A C 1
ATOM 807 O O . TYR A 1 101 ? 3.276 13.692 -16.126 1.00 71.75 101 TYR A O 1
ATOM 815 N N . THR A 1 102 ? 4.686 15.279 -16.870 1.00 77.38 102 THR A N 1
ATOM 816 C CA . THR A 1 102 ? 5.839 14.391 -17.088 1.00 77.38 102 THR A CA 1
ATOM 817 C C . THR A 1 102 ? 6.692 14.339 -15.828 1.00 77.38 102 THR A C 1
ATOM 819 O O . THR A 1 102 ? 7.297 15.340 -15.456 1.00 77.38 102 THR A O 1
ATOM 822 N N . SER A 1 103 ? 6.760 13.177 -15.173 1.00 68.38 103 SER A N 1
ATOM 823 C CA . SER A 1 103 ? 7.532 13.003 -13.933 1.00 68.38 103 SER A CA 1
ATOM 824 C C . SER A 1 103 ? 9.038 12.941 -14.186 1.00 68.38 103 SER A C 1
ATOM 826 O O . SER A 1 103 ? 9.836 13.430 -13.391 1.00 68.38 103 SER A O 1
ATOM 828 N N . LYS A 1 104 ? 9.435 12.336 -15.306 1.00 72.88 104 LYS A N 1
ATOM 829 C CA . LYS A 1 104 ? 10.814 12.259 -15.785 1.00 72.88 104 LYS A CA 1
ATOM 830 C C . LYS A 1 104 ? 10.793 12.053 -17.293 1.00 72.88 104 LYS A C 1
ATOM 832 O O . LYS A 1 104 ? 9.948 11.326 -17.808 1.00 72.88 104 LYS A O 1
ATOM 837 N N . ALA A 1 105 ? 11.725 12.685 -17.992 1.00 76.94 105 ALA A N 1
ATOM 838 C CA . ALA A 1 105 ? 11.937 12.467 -19.415 1.00 76.94 105 ALA A CA 1
ATOM 839 C C . ALA A 1 105 ? 13.263 11.731 -19.626 1.00 76.94 105 ALA A C 1
ATOM 841 O O . ALA A 1 105 ? 14.269 12.047 -18.990 1.00 76.94 105 ALA A O 1
ATOM 842 N N . ALA A 1 106 ? 13.238 10.728 -20.494 1.00 79.50 106 ALA A N 1
ATOM 843 C CA . ALA A 1 106 ? 14.427 10.080 -21.037 1.00 79.50 106 ALA A CA 1
ATOM 844 C C . ALA A 1 106 ? 14.174 9.834 -22.530 1.00 79.50 106 ALA A C 1
ATOM 846 O O . ALA A 1 106 ? 14.012 10.794 -23.273 1.00 79.50 106 ALA A O 1
ATOM 847 N N . TYR A 1 107 ? 14.040 8.575 -22.957 1.00 85.38 107 TYR A N 1
ATOM 848 C CA . TYR A 1 107 ? 13.594 8.247 -24.316 1.00 85.38 107 TYR A CA 1
ATOM 849 C C . TYR A 1 107 ? 12.148 8.684 -24.593 1.00 85.38 107 TYR A C 1
ATOM 851 O O . TYR A 1 107 ? 11.806 9.007 -25.724 1.00 85.38 107 TYR A O 1
ATOM 859 N N . VAL A 1 108 ? 11.303 8.714 -23.558 1.00 87.12 108 VAL A N 1
ATOM 860 C CA . VAL A 1 108 ? 9.928 9.228 -23.608 1.00 87.12 108 VAL A CA 1
ATOM 861 C C . VAL A 1 108 ? 9.621 10.028 -22.340 1.00 87.12 108 VAL A C 1
ATOM 863 O O . VAL A 1 108 ? 10.341 9.932 -21.340 1.00 87.12 108 VAL A O 1
ATOM 866 N N . GLY A 1 109 ? 8.550 10.822 -22.376 1.00 84.06 109 GLY A N 1
ATOM 867 C CA . GLY A 1 109 ? 8.011 11.480 -21.190 1.00 84.06 109 GLY A CA 1
ATOM 868 C C . GLY A 1 109 ? 7.221 10.489 -20.341 1.00 84.06 109 GLY A C 1
ATOM 869 O O . GLY A 1 109 ? 6.149 10.042 -20.744 1.00 84.06 109 GLY A O 1
ATOM 870 N N . TYR A 1 110 ? 7.731 10.142 -19.161 1.00 80.19 110 TYR A N 1
ATOM 871 C CA . TYR A 1 110 ? 7.032 9.257 -18.235 1.00 80.19 110 TYR A CA 1
ATOM 872 C C . TYR A 1 110 ? 5.845 9.994 -17.616 1.00 80.19 110 TYR A C 1
ATOM 874 O O . TYR A 1 110 ? 6.007 10.933 -16.837 1.00 80.19 110 TYR A O 1
ATOM 882 N N . ARG A 1 111 ? 4.640 9.574 -18.008 1.00 83.81 111 ARG A N 1
ATOM 883 C CA . ARG A 1 111 ? 3.355 10.173 -17.616 1.00 83.81 111 ARG A CA 1
ATOM 884 C C . ARG A 1 111 ? 2.377 9.136 -17.073 1.00 83.81 111 ARG A C 1
ATOM 886 O O . ARG A 1 111 ? 1.171 9.320 -17.173 1.00 83.81 111 ARG A O 1
ATOM 893 N N . HIS A 1 112 ? 2.870 8.027 -16.539 1.00 84.25 112 HIS A N 1
ATOM 894 C CA . HIS A 1 112 ? 2.008 7.031 -15.920 1.00 84.25 112 HIS A CA 1
ATOM 895 C C . HIS A 1 112 ? 2.702 6.292 -14.781 1.00 84.25 112 HIS A C 1
ATOM 897 O O . HIS A 1 112 ? 3.931 6.262 -14.695 1.00 84.25 112 HIS A O 1
ATOM 903 N N . GLU A 1 113 ? 1.883 5.699 -13.924 1.00 81.94 113 GLU A N 1
ATOM 904 C CA . GLU A 1 113 ? 2.254 4.612 -13.022 1.00 81.94 113 GLU A CA 1
ATOM 905 C C . GLU A 1 113 ? 1.418 3.380 -13.338 1.00 81.94 113 GLU A C 1
ATOM 907 O O . GLU A 1 113 ? 0.343 3.497 -13.922 1.00 81.94 113 GLU A O 1
ATOM 912 N N . CYS A 1 114 ? 1.914 2.205 -12.959 1.00 88.19 114 CYS A N 1
ATOM 913 C CA . CYS A 1 114 ? 1.247 0.946 -13.250 1.00 88.19 114 CYS A CA 1
ATOM 914 C C . CYS A 1 114 ? 1.144 0.071 -12.005 1.00 88.19 114 CYS A C 1
ATOM 916 O O . CYS A 1 114 ? 2.071 0.026 -11.194 1.00 88.19 114 CYS A O 1
ATOM 918 N N . ALA A 1 115 ? 0.056 -0.685 -11.915 1.00 89.75 115 ALA A N 1
ATOM 919 C CA . ALA A 1 115 ? -0.124 -1.745 -10.933 1.00 89.75 115 ALA A CA 1
ATOM 920 C C . ALA A 1 115 ? -0.681 -3.003 -11.605 1.00 89.75 115 ALA A C 1
ATOM 922 O O . ALA A 1 115 ? -1.367 -2.925 -12.624 1.00 89.75 115 ALA A O 1
ATOM 923 N N . TYR A 1 116 ? -0.398 -4.168 -11.034 1.00 96.75 116 TYR A N 1
ATOM 924 C CA . TYR A 1 116 ? -1.064 -5.412 -11.412 1.00 96.75 116 TYR A CA 1
ATOM 925 C C . TYR A 1 116 ? -2.154 -5.763 -10.408 1.00 96.75 116 TYR A C 1
ATOM 927 O O . TYR A 1 116 ? -1.989 -5.565 -9.204 1.00 96.75 116 TYR A O 1
ATOM 935 N N . ILE A 1 117 ? -3.240 -6.336 -10.925 1.00 96.44 117 ILE A N 1
ATOM 936 C CA . ILE A 1 117 ? -4.270 -7.007 -10.137 1.00 96.44 117 ILE A CA 1
ATOM 937 C C . ILE A 1 117 ? -3.936 -8.500 -10.127 1.00 96.44 117 ILE A C 1
ATOM 939 O O . ILE A 1 117 ? -3.805 -9.144 -11.174 1.00 96.44 117 ILE A O 1
ATOM 943 N N . LEU A 1 118 ? -3.783 -9.038 -8.927 1.00 98.25 118 LEU A N 1
ATOM 944 C CA . LEU A 1 118 ? -3.306 -10.379 -8.635 1.00 98.25 118 LEU A CA 1
ATOM 945 C C . LEU A 1 118 ? -4.379 -11.112 -7.825 1.00 98.25 118 LEU A C 1
ATOM 947 O O . LEU A 1 118 ? -4.948 -10.556 -6.893 1.00 98.25 118 LEU A O 1
ATOM 951 N N . ALA A 1 119 ? -4.663 -12.360 -8.173 1.00 98.00 119 ALA A N 1
ATOM 952 C CA . ALA A 1 119 ? -5.693 -13.175 -7.548 1.00 98.00 119 ALA A CA 1
ATOM 953 C C . ALA A 1 119 ? -5.089 -14.367 -6.810 1.00 98.00 119 ALA A C 1
ATOM 955 O O . ALA A 1 119 ? -4.225 -15.071 -7.345 1.00 98.00 119 ALA A O 1
ATOM 956 N N . LYS A 1 120 ? -5.608 -14.633 -5.610 1.00 98.12 120 LYS A N 1
ATOM 957 C CA . LYS A 1 120 ? -5.474 -15.922 -4.931 1.00 98.12 120 LYS A CA 1
ATOM 958 C C . LYS A 1 120 ? -6.751 -16.720 -5.161 1.00 98.12 120 LYS A C 1
ATOM 960 O O . LYS A 1 120 ? -7.809 -16.334 -4.680 1.00 98.12 120 LYS A O 1
ATOM 965 N N . GLY A 1 121 ? -6.652 -17.846 -5.861 1.00 97.00 121 GLY A N 1
ATOM 966 C CA . GLY A 1 121 ? -7.828 -18.639 -6.229 1.00 97.00 121 GLY A CA 1
ATOM 967 C C . GLY A 1 121 ? -8.655 -17.977 -7.335 1.00 97.00 121 GLY A C 1
ATOM 968 O O . GLY A 1 121 ? -8.097 -17.499 -8.323 1.00 97.00 121 GLY A O 1
ATOM 969 N N . ARG A 1 122 ? -9.983 -17.995 -7.197 1.00 96.31 122 ARG A N 1
ATOM 970 C CA . ARG A 1 122 ? -10.955 -17.483 -8.178 1.00 96.31 122 ARG A CA 1
ATOM 971 C C . ARG A 1 122 ? -11.888 -16.453 -7.521 1.00 96.31 122 ARG A C 1
ATOM 973 O O . ARG A 1 122 ? -13.033 -16.792 -7.224 1.00 96.31 122 ARG A O 1
ATOM 980 N N . PRO A 1 123 ? -11.408 -15.222 -7.272 1.00 93.94 123 PRO A N 1
ATOM 981 C CA . PRO A 1 123 ? -12.224 -14.158 -6.698 1.00 93.94 123 PRO A CA 1
ATOM 982 C C . PRO A 1 123 ? -13.453 -13.852 -7.555 1.00 93.94 123 PRO A C 1
ATOM 984 O O . PRO A 1 123 ? -13.433 -14.004 -8.780 1.00 93.94 123 PRO A O 1
ATOM 987 N N . ALA A 1 124 ? -14.519 -13.400 -6.896 1.00 89.94 124 ALA A N 1
ATOM 988 C CA . ALA A 1 124 ? -15.717 -12.935 -7.577 1.00 89.94 124 ALA A CA 1
ATOM 989 C C . ALA A 1 124 ? -15.399 -11.720 -8.460 1.00 89.94 124 ALA A C 1
ATOM 991 O O . ALA A 1 124 ? -14.586 -10.864 -8.108 1.00 89.94 124 ALA A O 1
ATOM 992 N N . LEU A 1 125 ? -16.064 -11.638 -9.612 1.00 88.38 125 LEU A N 1
ATOM 993 C CA . LEU A 1 125 ? -15.937 -10.480 -10.487 1.00 88.38 125 LEU A CA 1
ATOM 994 C C . LEU A 1 125 ? -16.664 -9.274 -9.869 1.00 88.38 125 LEU A C 1
ATOM 996 O O . LEU A 1 125 ? -17.763 -9.442 -9.331 1.00 88.38 125 LEU A O 1
ATOM 1000 N N . PRO A 1 126 ? -16.098 -8.058 -9.968 1.00 81.25 126 PRO A N 1
ATOM 1001 C CA . PRO A 1 126 ? -16.777 -6.856 -9.504 1.00 81.25 126 PRO A CA 1
ATOM 1002 C C . PRO A 1 126 ? -18.048 -6.618 -10.327 1.00 81.25 126 PRO A C 1
ATOM 1004 O O . PRO A 1 126 ? -18.035 -6.730 -11.553 1.00 81.25 126 PRO A O 1
ATOM 1007 N N . GLN A 1 127 ? -19.146 -6.234 -9.666 1.00 75.56 127 GLN A N 1
ATOM 1008 C CA . GLN A 1 127 ? -20.409 -5.912 -10.352 1.00 75.56 127 GLN A CA 1
ATOM 1009 C C . GLN A 1 127 ? -20.263 -4.720 -11.308 1.00 75.56 127 GLN A C 1
ATOM 1011 O O . GLN A 1 127 ? -20.944 -4.646 -12.328 1.00 75.56 127 GLN A O 1
ATOM 1016 N N . LYS A 1 128 ? -19.374 -3.782 -10.965 1.00 76.00 128 LYS A N 1
ATOM 1017 C CA . LYS A 1 128 ? -19.011 -2.623 -11.780 1.00 76.00 128 LYS A CA 1
ATOM 1018 C C . LYS A 1 128 ? -17.491 -2.604 -11.938 1.00 76.00 128 LYS A C 1
ATOM 1020 O O . LYS A 1 128 ? -16.809 -2.059 -11.074 1.00 76.00 128 LYS A O 1
ATOM 1025 N N . PRO A 1 129 ? -16.948 -3.242 -12.987 1.00 83.56 129 PRO A N 1
ATOM 1026 C CA . PRO A 1 129 ? -15.518 -3.213 -13.250 1.00 83.56 129 PRO A CA 1
ATOM 1027 C C . PRO A 1 129 ? -15.024 -1.776 -13.427 1.00 83.56 129 PRO A C 1
ATOM 1029 O O . PRO A 1 129 ? -15.655 -0.974 -14.119 1.00 83.56 129 PRO A O 1
ATOM 1032 N N . LEU A 1 130 ? -13.890 -1.461 -12.806 1.00 81.56 130 LEU A N 1
ATOM 1033 C CA . LEU A 1 130 ? -13.203 -0.196 -13.035 1.00 81.56 130 LEU A CA 1
ATOM 1034 C C . LEU A 1 130 ? -12.582 -0.171 -14.436 1.00 81.56 130 LEU A C 1
ATOM 1036 O O . LEU A 1 130 ? -12.195 -1.227 -14.945 1.00 81.56 130 LEU A O 1
ATOM 1040 N N . PRO A 1 131 ? -12.431 1.017 -15.046 1.00 87.88 131 PRO A N 1
ATOM 1041 C CA . PRO A 1 131 ? -11.558 1.149 -16.199 1.00 87.88 131 PRO A CA 1
ATOM 1042 C C . PRO A 1 131 ? -10.121 0.792 -15.797 1.00 87.88 131 PRO A C 1
ATOM 1044 O O . PRO A 1 131 ? -9.661 1.122 -14.703 1.00 87.88 131 PRO A O 1
ATOM 1047 N N . ASP A 1 132 ? -9.413 0.124 -16.700 1.00 88.88 132 ASP A N 1
ATOM 1048 C CA . ASP A 1 132 ? -8.004 -0.242 -16.545 1.00 88.88 132 ASP A CA 1
ATOM 1049 C C . ASP A 1 132 ? -7.065 0.965 -16.685 1.00 88.88 132 ASP A C 1
ATOM 1051 O O . ASP A 1 132 ? -5.939 0.945 -16.192 1.00 88.88 132 ASP A O 1
ATOM 1055 N N . VAL A 1 133 ? -7.544 2.052 -17.292 1.00 89.56 133 VAL A N 1
ATOM 1056 C CA . VAL A 1 133 ? -6.863 3.345 -17.352 1.00 89.56 133 VAL A CA 1
ATOM 1057 C C . VAL A 1 133 ? -7.590 4.357 -16.467 1.00 89.56 133 VAL A C 1
ATOM 1059 O O . VAL A 1 133 ? -8.721 4.759 -16.741 1.00 89.56 133 VAL A O 1
ATOM 1062 N N . LEU A 1 134 ? -6.918 4.797 -15.407 1.00 80.56 134 LEU A N 1
ATOM 1063 C CA . LEU A 1 134 ? -7.443 5.713 -14.399 1.00 80.56 134 LEU A CA 1
ATOM 1064 C C . LEU A 1 134 ? -6.696 7.048 -14.455 1.00 80.56 134 LEU A C 1
ATOM 1066 O O . LEU A 1 134 ? -5.468 7.105 -14.527 1.00 80.56 134 LEU A O 1
ATOM 1070 N N . GLY A 1 135 ? -7.440 8.151 -14.398 1.00 71.44 135 GLY A N 1
ATOM 1071 C CA . GLY A 1 135 ? -6.851 9.482 -14.312 1.00 71.44 135 GLY A CA 1
ATOM 1072 C C . GLY A 1 135 ? -6.217 9.718 -12.943 1.00 71.44 135 GLY A C 1
ATOM 1073 O O . GLY A 1 135 ? -6.908 9.690 -11.929 1.00 71.44 135 GLY A O 1
ATOM 1074 N N . TRP A 1 136 ? -4.922 10.025 -12.908 1.00 65.00 136 TRP A N 1
ATOM 1075 C CA . TRP A 1 136 ? -4.252 10.501 -11.704 1.00 65.00 136 TRP A CA 1
ATOM 1076 C C . TRP A 1 136 ? -4.570 11.982 -11.522 1.00 65.00 136 TRP A C 1
ATOM 1078 O O . TRP A 1 136 ? -3.995 12.849 -12.194 1.00 65.00 136 TRP A O 1
ATOM 1088 N N . LYS A 1 137 ? -5.508 12.292 -10.624 1.00 56.91 137 LYS A N 1
ATOM 1089 C CA . LYS A 1 137 ? -5.741 13.678 -10.210 1.00 56.91 137 LYS A CA 1
ATOM 1090 C C . LYS A 1 137 ? -4.549 14.129 -9.377 1.00 56.91 137 LYS A C 1
ATOM 1092 O O . LYS A 1 137 ? -4.433 13.810 -8.200 1.00 56.91 137 LYS A O 1
ATOM 1097 N N . TYR A 1 138 ? -3.640 14.842 -10.030 1.00 45.25 138 TYR A N 1
ATOM 1098 C CA . TYR A 1 138 ? -2.491 15.460 -9.391 1.00 45.25 138 TYR A CA 1
ATOM 1099 C C . TYR A 1 138 ? -2.967 16.457 -8.327 1.00 45.25 138 TYR A C 1
ATOM 1101 O O . TYR A 1 138 ? -3.561 17.477 -8.670 1.00 45.25 138 TYR A O 1
ATOM 1109 N N . SER A 1 139 ? -2.693 16.172 -7.051 1.00 48.78 139 SER A N 1
ATOM 1110 C CA . SER A 1 139 ? -2.949 17.083 -5.922 1.00 48.78 139 SER A CA 1
ATOM 1111 C C . SER A 1 139 ? -2.018 18.305 -5.927 1.00 48.78 139 SER A C 1
ATOM 1113 O O . SER A 1 139 ? -2.207 19.233 -5.146 1.00 48.78 139 SER A O 1
ATOM 1115 N N . GLY A 1 140 ? -1.030 18.343 -6.832 1.00 41.28 140 GLY A N 1
ATOM 1116 C CA . GLY A 1 140 ? -0.153 19.491 -7.041 1.00 41.28 140 GLY A CA 1
ATOM 1117 C C . GLY A 1 140 ? 1.330 19.228 -6.792 1.00 41.28 140 GLY A C 1
ATOM 1118 O O . GLY A 1 140 ? 2.109 20.123 -7.112 1.00 41.28 140 GLY A O 1
ATOM 1119 N N . ASN A 1 141 ? 1.727 18.067 -6.235 1.00 41.00 141 ASN A N 1
ATOM 1120 C CA . ASN A 1 141 ? 3.041 17.825 -5.600 1.00 41.00 141 ASN A CA 1
ATOM 1121 C C . ASN A 1 141 ? 3.672 19.124 -5.079 1.00 41.00 141 ASN A C 1
ATOM 1123 O O . ASN A 1 141 ? 4.815 19.448 -5.406 1.00 41.00 141 ASN A O 1
ATOM 1127 N N . ARG A 1 142 ? 2.926 19.906 -4.291 1.00 37.16 142 ARG A N 1
ATOM 1128 C CA . ARG A 1 142 ? 3.491 21.117 -3.686 1.00 37.16 142 ARG A CA 1
ATOM 1129 C C . ARG A 1 142 ? 4.617 20.770 -2.699 1.00 37.16 142 ARG A C 1
ATOM 1131 O O . ARG A 1 142 ? 5.358 21.666 -2.315 1.00 37.16 142 ARG A O 1
ATOM 1138 N N . HIS A 1 143 ? 4.768 19.484 -2.347 1.00 37.75 143 HIS A N 1
ATOM 1139 C CA . HIS A 1 143 ? 5.490 19.074 -1.154 1.00 37.75 143 HIS A CA 1
ATOM 1140 C C . HIS A 1 143 ? 6.367 17.785 -1.276 1.00 37.75 143 HIS A C 1
ATOM 1142 O O . HIS A 1 143 ? 7.379 17.723 -0.588 1.00 37.75 143 HIS A O 1
ATOM 1148 N N . HIS A 1 144 ? 6.125 16.798 -2.175 1.00 33.09 144 HIS A N 1
ATOM 1149 C CA . HIS A 1 144 ? 7.086 15.686 -2.452 1.00 33.09 144 HIS A CA 1
ATOM 1150 C C . HIS A 1 144 ? 6.941 15.010 -3.850 1.00 33.09 144 HIS A C 1
ATOM 1152 O O . HIS A 1 144 ? 5.838 14.957 -4.392 1.00 33.09 144 HIS A O 1
ATOM 1158 N N . PRO A 1 145 ? 8.015 14.451 -4.464 1.00 29.72 145 PRO A N 1
ATOM 1159 C CA . PRO A 1 145 ? 7.987 13.824 -5.800 1.00 29.72 145 PRO A CA 1
ATOM 1160 C C . PRO A 1 145 ? 7.187 12.514 -6.041 1.00 29.72 145 PRO A C 1
ATOM 1162 O O . PRO A 1 145 ? 6.871 12.273 -7.209 1.00 29.72 145 PRO A O 1
ATOM 1165 N N . THR A 1 146 ? 6.865 11.666 -5.046 1.00 38.59 146 THR A N 1
ATOM 1166 C CA . THR A 1 146 ? 6.270 10.306 -5.268 1.00 38.59 146 THR A CA 1
ATOM 1167 C C . THR A 1 146 ? 5.007 9.962 -4.455 1.00 38.59 146 THR A C 1
ATOM 1169 O O . THR A 1 146 ? 4.785 8.805 -4.114 1.00 38.59 146 THR A O 1
ATOM 1172 N N . GLU A 1 147 ? 4.168 10.944 -4.133 1.00 41.53 147 GLU A N 1
ATOM 1173 C CA . GLU A 1 147 ? 2.866 10.723 -3.476 1.00 41.53 147 GLU A CA 1
ATOM 1174 C C . GLU A 1 147 ? 1.846 10.036 -4.415 1.00 41.53 147 GLU A C 1
ATOM 1176 O O . GLU A 1 147 ? 1.716 10.440 -5.578 1.00 41.53 147 GLU A O 1
ATOM 1181 N N . LYS A 1 148 ? 1.090 9.036 -3.921 1.00 49.47 148 LYS A N 1
ATOM 1182 C CA . LYS A 1 148 ? -0.112 8.523 -4.606 1.00 49.47 148 LYS A CA 1
ATOM 1183 C C . LYS A 1 148 ? -1.371 9.183 -4.033 1.00 49.47 148 LYS A C 1
ATOM 1185 O O . LYS A 1 148 ? -1.612 9.060 -2.836 1.00 49.47 148 LYS A O 1
ATOM 1190 N N . PRO A 1 149 ? -2.211 9.835 -4.850 1.00 49.62 149 PRO A N 1
ATOM 1191 C CA . PRO A 1 149 ? -3.397 10.513 -4.360 1.00 49.62 149 PRO A CA 1
ATOM 1192 C C . PRO A 1 149 ? -4.437 9.484 -3.906 1.00 49.62 149 PRO A C 1
ATOM 1194 O O . PRO A 1 149 ? -4.811 8.588 -4.666 1.00 49.62 149 PRO A O 1
ATOM 1197 N N . VAL A 1 150 ? -4.962 9.650 -2.689 1.00 45.94 150 VAL A N 1
ATOM 1198 C CA . VAL A 1 150 ? -6.016 8.793 -2.106 1.00 45.94 150 VAL A CA 1
ATOM 1199 C C . VAL A 1 150 ? -7.226 8.658 -3.024 1.00 45.94 150 VAL A C 1
ATOM 1201 O O . VAL A 1 150 ? -7.771 7.566 -3.172 1.00 45.94 150 VAL A O 1
ATOM 1204 N N . THR A 1 151 ? -7.569 9.722 -3.751 1.00 50.09 151 THR A N 1
ATOM 1205 C CA . THR A 1 151 ? -8.642 9.720 -4.759 1.00 50.09 151 THR A CA 1
ATOM 1206 C C . THR A 1 151 ? -8.442 8.700 -5.886 1.00 50.09 151 THR A C 1
ATOM 1208 O O . THR A 1 151 ? -9.410 8.324 -6.540 1.00 50.09 151 THR A O 1
ATOM 1211 N N . SER A 1 152 ? -7.210 8.240 -6.129 1.00 57.03 152 SER A N 1
ATOM 1212 C CA . SER A 1 152 ? -6.899 7.204 -7.125 1.00 57.03 152 SER A CA 1
ATOM 1213 C C . SER A 1 152 ? -6.854 5.789 -6.540 1.00 57.03 152 SER A C 1
ATOM 1215 O O . SER A 1 152 ? -6.986 4.828 -7.294 1.00 57.03 152 SER A O 1
ATOM 1217 N N . LEU A 1 153 ? -6.686 5.641 -5.221 1.00 61.38 153 LEU A N 1
ATOM 1218 C CA . LEU A 1 153 ? -6.610 4.340 -4.543 1.00 61.38 153 LEU A CA 1
ATOM 1219 C C . LEU A 1 153 ? -7.949 3.910 -3.925 1.00 61.38 153 LEU A C 1
ATOM 1221 O O . LEU A 1 153 ? -8.268 2.722 -3.931 1.00 61.38 153 LEU A O 1
ATOM 1225 N N . GLN A 1 154 ? -8.753 4.865 -3.451 1.00 58.81 154 GLN A N 1
ATOM 1226 C CA . GLN A 1 154 ? -10.079 4.626 -2.871 1.00 58.81 154 GLN A CA 1
ATOM 1227 C C . GLN A 1 154 ? -11.001 3.805 -3.792 1.00 58.81 154 GLN A C 1
ATOM 1229 O O . GLN A 1 154 ? -11.543 2.806 -3.313 1.00 58.81 154 GLN A O 1
ATOM 1234 N N . PRO A 1 155 ? -11.123 4.105 -5.105 1.00 64.69 155 PRO A N 1
ATOM 1235 C CA . PRO A 1 155 ? -11.988 3.319 -5.984 1.00 64.69 155 PRO A CA 1
ATOM 1236 C C . PRO A 1 155 ? -11.588 1.843 -6.064 1.00 64.69 155 PRO A C 1
ATOM 1238 O O . PRO A 1 155 ? -12.452 0.988 -6.243 1.00 64.69 155 PRO A O 1
ATOM 1241 N N . LEU A 1 156 ? -10.295 1.524 -5.919 1.00 66.88 156 LEU A N 1
ATOM 1242 C CA . LEU A 1 156 ? -9.801 0.143 -5.938 1.00 66.88 156 LEU A CA 1
ATOM 1243 C C . LEU A 1 156 ? -10.296 -0.622 -4.712 1.00 66.88 156 LEU A C 1
ATOM 1245 O O . LEU A 1 156 ? -10.807 -1.730 -4.844 1.00 66.88 156 LEU A O 1
ATOM 1249 N N . ILE A 1 157 ? -10.176 -0.017 -3.528 1.00 64.69 157 ILE A N 1
ATOM 1250 C CA . ILE A 1 157 ? -10.641 -0.618 -2.275 1.00 64.69 157 ILE A CA 1
ATOM 1251 C C . ILE A 1 157 ? -12.158 -0.805 -2.333 1.00 64.69 157 ILE A C 1
ATOM 1253 O O . ILE A 1 157 ? -12.643 -1.905 -2.088 1.00 64.69 157 ILE A O 1
ATOM 1257 N N . GLU A 1 158 ? -12.911 0.218 -2.731 1.00 65.06 158 GLU A N 1
ATOM 1258 C CA . GLU A 1 158 ? -14.376 0.144 -2.840 1.00 65.06 158 GLU A CA 1
ATOM 1259 C C . GLU A 1 158 ? -14.850 -0.894 -3.866 1.00 65.06 158 GLU A C 1
ATOM 1261 O O . GLU A 1 158 ? -15.881 -1.532 -3.669 1.00 65.06 158 GLU A O 1
ATOM 1266 N N . SER A 1 159 ? -14.099 -1.090 -4.954 1.00 69.75 159 SER A N 1
ATOM 1267 C CA . SER A 1 159 ? -14.472 -2.037 -6.013 1.00 69.75 159 SER A CA 1
ATOM 1268 C C . SER A 1 159 ? -14.138 -3.489 -5.682 1.00 69.75 159 SER A C 1
ATOM 1270 O O . SER A 1 159 ? -14.788 -4.394 -6.206 1.00 69.75 159 SER A O 1
ATOM 1272 N N . PHE A 1 160 ? -13.119 -3.725 -4.852 1.00 75.81 160 PHE A N 1
ATOM 1273 C CA . PHE A 1 160 ? -12.612 -5.070 -4.556 1.00 75.81 160 PHE A CA 1
ATOM 1274 C C . PHE A 1 160 ? -12.893 -5.535 -3.127 1.00 75.81 160 PHE A C 1
ATOM 1276 O O . PHE A 1 160 ? -12.532 -6.658 -2.778 1.00 75.81 160 PHE A O 1
ATOM 1283 N N . THR A 1 161 ? -13.531 -4.703 -2.301 1.00 69.62 161 THR A N 1
ATOM 1284 C CA . THR A 1 161 ? -13.805 -5.013 -0.895 1.00 69.62 161 THR A CA 1
ATOM 1285 C C . THR A 1 161 ? -15.229 -4.642 -0.477 1.00 69.62 161 THR A C 1
ATOM 1287 O O . THR A 1 161 ? -16.043 -4.167 -1.267 1.00 69.62 161 THR A O 1
ATOM 1290 N N . HIS A 1 162 ? -15.541 -4.899 0.792 1.00 61.22 162 HIS A N 1
ATOM 1291 C CA . HIS A 1 162 ? -16.808 -4.569 1.434 1.00 61.22 162 HIS A CA 1
ATOM 1292 C C . HIS A 1 162 ? -16.541 -3.782 2.726 1.00 61.22 162 HIS A C 1
ATOM 1294 O O . HIS A 1 162 ? -15.437 -3.871 3.270 1.00 61.22 162 HIS A O 1
ATOM 1300 N N . PRO A 1 163 ? -17.529 -3.048 3.270 1.00 56.31 163 PRO A N 1
ATOM 1301 C CA . PRO A 1 163 ? -17.392 -2.427 4.583 1.00 56.31 163 PRO A CA 1
ATOM 1302 C C . PRO A 1 163 ? -16.915 -3.434 5.638 1.00 56.31 163 PRO A C 1
ATOM 1304 O O . PRO A 1 163 ? -17.398 -4.566 5.687 1.00 56.31 163 PRO A O 1
ATOM 1307 N N . ASN A 1 164 ? -15.980 -3.005 6.489 1.00 55.09 164 ASN A N 1
ATOM 1308 C CA . ASN A 1 164 ? -15.289 -3.821 7.500 1.00 55.09 164 ASN A CA 1
ATOM 1309 C C . ASN A 1 164 ? -14.273 -4.850 6.967 1.00 55.09 164 ASN A C 1
ATOM 1311 O O . ASN A 1 164 ? -13.743 -5.628 7.762 1.00 55.09 164 ASN A O 1
ATOM 1315 N N . ALA A 1 165 ? -13.965 -4.850 5.667 1.00 61.88 165 ALA A N 1
ATOM 1316 C CA . ALA A 1 165 ? -12.866 -5.641 5.122 1.00 61.88 165 ALA A CA 1
ATOM 1317 C C . ALA A 1 165 ? -11.513 -5.203 5.704 1.00 61.88 165 ALA A C 1
ATOM 1319 O O . ALA A 1 165 ? -11.244 -4.014 5.890 1.00 61.88 165 ALA A O 1
ATOM 1320 N N . ILE A 1 166 ? -10.639 -6.175 5.960 1.00 69.62 166 ILE A N 1
ATOM 1321 C CA . ILE A 1 166 ? -9.269 -5.924 6.400 1.00 69.62 166 ILE A CA 1
ATOM 1322 C C . ILE A 1 166 ? -8.396 -5.713 5.163 1.00 69.62 166 ILE A C 1
ATOM 1324 O O . ILE A 1 166 ? -8.150 -6.654 4.404 1.00 69.62 166 ILE A O 1
ATOM 1328 N N . VAL A 1 167 ? -7.907 -4.485 4.987 1.00 69.88 167 VAL A N 1
ATOM 1329 C CA . VAL A 1 167 ? -6.921 -4.128 3.959 1.00 69.88 167 VAL A CA 1
ATOM 1330 C C . VAL A 1 167 ? -5.526 -4.128 4.578 1.00 69.88 167 VAL A C 1
ATOM 1332 O O . VAL A 1 167 ? -5.336 -3.589 5.666 1.00 69.88 167 VAL A O 1
ATOM 1335 N N . LEU A 1 168 ? -4.557 -4.737 3.896 1.00 78.06 168 LEU A N 1
ATOM 1336 C CA . LEU A 1 168 ? -3.151 -4.749 4.300 1.00 78.06 168 LEU A CA 1
ATOM 1337 C C . LEU A 1 168 ? -2.290 -4.044 3.252 1.00 78.06 168 LEU A C 1
ATOM 1339 O O . LEU A 1 168 ? -2.375 -4.356 2.065 1.00 78.06 168 LEU A O 1
ATOM 1343 N N . ASP A 1 169 ? -1.382 -3.194 3.718 1.00 80.25 169 ASP A N 1
ATOM 1344 C CA . ASP A 1 169 ? -0.218 -2.764 2.949 1.00 80.25 169 ASP A CA 1
ATOM 1345 C C . ASP A 1 169 ? 1.068 -3.133 3.718 1.00 80.25 169 ASP A C 1
ATOM 1347 O O . ASP A 1 169 ? 1.380 -2.517 4.740 1.00 80.25 169 ASP A O 1
ATOM 1351 N N . PRO A 1 170 ? 1.823 -4.159 3.281 1.00 73.06 170 PRO A N 1
ATOM 1352 C CA . PRO A 1 170 ? 3.064 -4.569 3.937 1.00 73.06 170 PRO A CA 1
ATOM 1353 C C . PRO A 1 170 ? 4.244 -3.640 3.634 1.00 73.06 170 PRO A C 1
ATOM 1355 O O . PRO A 1 170 ? 5.236 -3.660 4.360 1.00 73.06 170 PRO A O 1
ATOM 1358 N N . PHE A 1 171 ? 4.141 -2.826 2.582 1.00 71.25 171 PHE A N 1
ATOM 1359 C CA . PHE A 1 171 ? 5.153 -1.853 2.171 1.00 71.25 171 PHE A CA 1
ATOM 1360 C C . PHE A 1 171 ? 4.631 -0.433 2.295 1.00 71.25 171 PHE A C 1
ATOM 1362 O O . PHE A 1 171 ? 5.089 0.462 1.592 1.00 71.25 171 PHE A O 1
ATOM 1369 N N . ALA A 1 172 ? 3.722 -0.229 3.248 1.00 54.34 172 ALA A N 1
ATOM 1370 C CA . ALA A 1 172 ? 3.066 1.038 3.509 1.00 54.34 172 ALA A CA 1
ATOM 1371 C C . ALA A 1 172 ? 4.029 2.216 3.711 1.00 54.34 172 ALA A C 1
ATOM 1373 O O . ALA A 1 172 ? 3.598 3.367 3.735 1.00 54.34 172 ALA A O 1
ATOM 1374 N N . GLY A 1 173 ? 5.323 1.945 3.914 1.00 54.91 173 GLY A N 1
ATOM 1375 C CA . GLY A 1 173 ? 6.302 2.944 4.288 1.00 54.91 173 GLY A CA 1
ATOM 1376 C C . GLY A 1 173 ? 5.833 3.593 5.581 1.00 54.91 173 GLY A C 1
ATOM 1377 O O . GLY A 1 173 ? 5.764 2.939 6.618 1.00 54.91 173 GLY A O 1
ATOM 1378 N N . SER A 1 174 ? 5.458 4.864 5.502 1.00 38.91 174 SER A N 1
ATOM 1379 C CA . SER A 1 174 ? 4.887 5.615 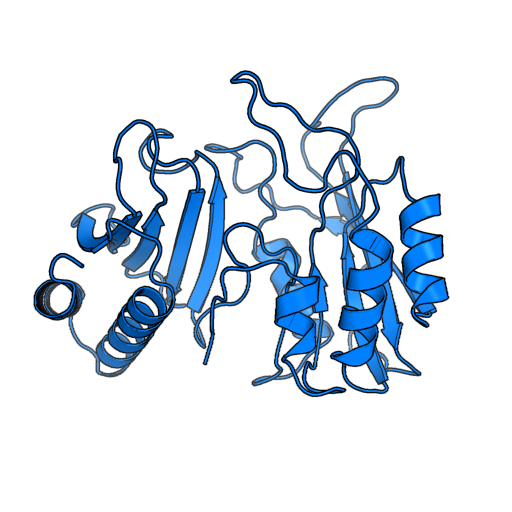6.612 1.00 38.91 174 SER A CA 1
ATOM 1380 C C . SER A 1 174 ? 3.453 5.226 6.994 1.00 38.91 174 SER A C 1
ATOM 1382 O O . SER A 1 174 ? 2.999 5.646 8.045 1.00 38.91 174 SER A O 1
ATOM 1384 N N . GLY A 1 175 ? 2.764 4.360 6.251 1.00 38.88 175 GLY A N 1
ATOM 1385 C CA . GLY A 1 175 ? 1.500 3.773 6.688 1.00 38.88 175 GLY A CA 1
ATOM 1386 C C . GLY A 1 175 ? 0.322 4.114 5.781 1.00 38.88 175 GLY A C 1
ATOM 1387 O O . GLY A 1 175 ? 0.033 5.282 5.558 1.00 38.88 175 GLY A O 1
ATOM 1388 N N . SER A 1 176 ? -0.406 3.094 5.317 1.00 38.00 176 SER A N 1
ATOM 1389 C CA . SER A 1 176 ? -1.573 3.162 4.420 1.00 38.00 176 SER A CA 1
ATOM 1390 C C . SER A 1 176 ? -2.690 2.201 4.887 1.00 38.00 176 SER A C 1
ATOM 1392 O O . SER A 1 176 ? -3.146 1.350 4.137 1.00 38.00 176 SER A O 1
ATOM 1394 N N . THR A 1 177 ? -3.182 2.305 6.135 1.00 39.66 177 THR A N 1
ATOM 1395 C CA . THR A 1 177 ? -4.563 1.909 6.506 1.00 39.66 177 THR A CA 1
ATOM 1396 C C . THR A 1 177 ? -5.108 2.738 7.696 1.00 39.66 177 THR A C 1
ATOM 1398 O O . THR A 1 177 ? -4.491 2.780 8.758 1.00 39.66 177 THR A O 1
ATOM 1401 N N . CYS A 1 178 ? -6.250 3.424 7.513 1.00 45.78 178 CYS A N 1
ATOM 1402 C CA . CYS A 1 178 ? -6.795 4.472 8.403 1.00 45.78 178 CYS A CA 1
ATOM 1403 C C . CYS A 1 178 ? -7.899 3.985 9.359 1.00 45.78 178 CYS A C 1
ATOM 1405 O O . CYS A 1 178 ? -8.529 2.967 9.081 1.00 45.78 178 CYS A O 1
ATOM 1407 N N . VAL A 1 179 ? -8.136 4.710 10.465 1.00 49.06 179 VAL A N 1
ATOM 1408 C CA . VAL A 1 179 ? -9.305 4.598 11.371 1.00 49.06 179 VAL A CA 1
ATOM 1409 C C . VAL A 1 179 ? -10.617 4.621 10.559 1.00 49.06 179 VAL A C 1
ATOM 1411 O O . VAL A 1 179 ? -10.661 5.218 9.489 1.00 49.06 179 VAL A O 1
ATOM 1414 N N . ALA A 1 180 ? -11.674 3.940 11.026 1.00 46.53 180 ALA A N 1
ATOM 1415 C CA . ALA A 1 180 ? -12.957 3.901 10.311 1.00 46.53 180 ALA A CA 1
ATOM 1416 C C . ALA A 1 180 ? -13.486 5.327 10.057 1.00 46.53 180 ALA A C 1
ATOM 1418 O O . ALA A 1 180 ? -13.434 6.159 10.959 1.00 46.53 180 ALA A O 1
ATOM 1419 N N . ASP A 1 181 ? -13.946 5.593 8.832 1.00 52.50 181 ASP A N 1
ATOM 1420 C CA . ASP A 1 181 ? -14.427 6.899 8.346 1.00 52.50 181 ASP A CA 1
ATOM 1421 C C . ASP A 1 181 ? -13.403 8.049 8.379 1.00 52.50 181 ASP A C 1
ATOM 1423 O O . ASP A 1 181 ? -13.759 9.223 8.257 1.00 52.50 181 ASP A O 1
ATOM 1427 N N . TRP A 1 182 ? -12.115 7.732 8.521 1.00 60.97 182 TRP A N 1
ATOM 1428 C CA . TRP A 1 182 ? -11.024 8.686 8.369 1.00 60.97 182 TRP A CA 1
ATOM 1429 C C . TRP A 1 182 ? -10.213 8.336 7.111 1.00 60.97 182 TRP A C 1
ATOM 1431 O O . TRP A 1 182 ? -10.045 7.170 6.747 1.00 60.97 182 TRP A O 1
ATOM 1441 N N . THR A 1 183 ? -9.704 9.353 6.422 1.00 56.09 183 THR A N 1
ATOM 1442 C CA . THR A 1 183 ? -8.717 9.216 5.350 1.00 56.09 183 THR A CA 1
ATOM 1443 C C . THR A 1 183 ? -7.312 9.331 5.928 1.00 56.09 183 THR A C 1
ATOM 1445 O O . THR A 1 183 ? -7.088 10.000 6.940 1.00 56.09 183 THR A O 1
ATOM 1448 N N . MET A 1 184 ? -6.344 8.666 5.302 1.00 52.62 184 MET A N 1
ATOM 1449 C CA . MET A 1 184 ? -4.952 8.764 5.717 1.00 52.62 184 MET A CA 1
ATOM 1450 C C . MET A 1 184 ? -4.022 8.992 4.541 1.00 52.62 184 MET A C 1
ATOM 1452 O O . MET A 1 184 ? -4.109 8.283 3.540 1.00 52.62 184 MET A O 1
ATOM 1456 N N . ASN A 1 185 ? -3.095 9.926 4.727 1.00 53.94 185 ASN A N 1
ATOM 1457 C CA . ASN A 1 185 ? -2.081 10.306 3.759 1.00 53.94 185 ASN A CA 1
ATOM 1458 C C . ASN A 1 185 ? -0.695 10.135 4.385 1.00 53.94 185 ASN A C 1
ATOM 1460 O O . ASN A 1 185 ? -0.347 10.827 5.340 1.00 53.94 185 ASN A O 1
ATOM 1464 N N . GLY A 1 186 ? 0.095 9.204 3.854 1.00 42.19 186 GLY A N 1
ATOM 1465 C CA . GLY A 1 186 ? 1.520 9.119 4.147 1.00 42.19 186 GLY A CA 1
ATOM 1466 C C . GLY A 1 186 ? 2.284 10.139 3.305 1.00 42.19 186 GLY A C 1
ATOM 1467 O O . GLY A 1 186 ? 2.208 10.128 2.080 1.00 42.19 186 GLY A O 1
ATOM 1468 N N . GLU A 1 187 ? 3.040 11.006 3.960 1.00 47.69 187 GLU A N 1
ATOM 1469 C CA . GLU A 1 187 ? 3.832 12.073 3.368 1.00 47.69 187 GLU A CA 1
ATOM 1470 C C . GLU A 1 187 ? 5.320 11.900 3.695 1.00 47.69 187 GLU A C 1
ATOM 1472 O O . GLU A 1 187 ? 5.706 11.380 4.743 1.00 47.69 187 GLU A O 1
ATOM 1477 N N . TYR A 1 188 ? 6.191 12.357 2.800 1.00 34.88 188 TYR A N 1
ATOM 1478 C CA . TYR A 1 188 ? 7.637 12.327 3.006 1.00 34.88 188 TYR A CA 1
ATOM 1479 C C . TYR A 1 188 ? 8.211 13.719 2.744 1.00 34.88 188 TYR A C 1
ATOM 1481 O O . TYR A 1 188 ? 8.130 14.207 1.623 1.00 34.88 188 TYR A O 1
ATOM 1489 N N . GLY A 1 189 ? 8.773 14.374 3.763 1.00 33.44 189 GLY A N 1
ATOM 1490 C CA . GLY A 1 189 ? 9.474 15.662 3.624 1.00 33.44 189 GLY A CA 1
ATOM 1491 C C . GLY A 1 189 ? 8.642 16.807 3.032 1.00 33.44 189 GLY A C 1
ATOM 1492 O O . GLY A 1 189 ? 9.176 17.591 2.253 1.00 33.44 189 GLY A O 1
ATOM 1493 N N . SER A 1 190 ? 7.355 16.873 3.374 1.00 35.84 190 SER A N 1
ATOM 1494 C CA . SER A 1 190 ? 6.338 17.580 2.594 1.00 35.84 190 SER A CA 1
ATOM 1495 C C . SER A 1 190 ? 5.614 18.674 3.394 1.00 35.84 190 SER A C 1
ATOM 1497 O O . SER A 1 190 ? 5.600 19.840 2.992 1.00 35.84 190 SER A O 1
ATOM 1499 N N . GLU A 1 191 ? 5.117 18.350 4.582 1.00 37.06 191 GLU A N 1
ATOM 1500 C CA . GLU A 1 191 ? 4.459 19.315 5.462 1.00 37.06 191 GLU A CA 1
ATOM 1501 C C . GLU A 1 191 ? 5.412 19.975 6.470 1.00 37.06 191 GLU A C 1
ATOM 1503 O O . GLU A 1 191 ? 6.547 19.528 6.671 1.00 37.06 191 GLU A O 1
ATOM 1508 N N . PHE A 1 192 ? 4.977 21.109 7.037 1.00 44.16 192 PHE A N 1
ATOM 1509 C CA . PHE A 1 192 ? 5.813 22.038 7.807 1.00 44.16 192 PHE A CA 1
ATOM 1510 C C . PHE A 1 192 ? 7.094 22.409 7.045 1.00 44.16 192 PHE A C 1
ATOM 1512 O O . PHE A 1 192 ? 8.183 22.201 7.545 1.00 44.16 192 PHE A O 1
ATOM 1519 N N . GLY A 1 193 ? 7.020 22.858 5.790 1.00 36.00 193 GLY A N 1
ATOM 1520 C CA . GLY A 1 193 ? 8.216 23.306 5.053 1.00 36.00 193 GLY A CA 1
ATOM 1521 C C . GLY A 1 193 ? 9.316 22.247 4.838 1.00 36.00 193 GLY A C 1
ATOM 1522 O O . GLY A 1 193 ? 10.457 22.620 4.569 1.00 36.00 193 GLY A O 1
ATOM 1523 N N . GLY A 1 194 ? 9.003 20.948 4.954 1.00 36.56 194 GLY A N 1
ATOM 1524 C CA . GLY A 1 194 ? 9.974 19.854 4.807 1.00 36.56 194 GLY A CA 1
ATOM 1525 C C . GLY A 1 194 ? 10.748 19.507 6.084 1.00 36.56 194 GLY A C 1
ATOM 1526 O O . GLY A 1 194 ? 11.760 18.812 6.022 1.00 36.56 194 GLY A O 1
ATOM 1527 N N . PHE A 1 195 ? 10.279 19.971 7.242 1.00 42.97 195 PHE A N 1
ATOM 1528 C CA . PHE A 1 195 ? 10.980 19.863 8.523 1.00 42.97 195 PHE A CA 1
ATOM 1529 C C . PHE A 1 195 ? 10.994 18.457 9.146 1.00 42.97 195 PHE A C 1
ATOM 1531 O O . PHE A 1 195 ? 11.904 18.145 9.920 1.00 42.97 195 PHE A O 1
ATOM 1538 N N . PHE A 1 196 ? 10.042 17.590 8.785 1.00 42.91 196 PHE A N 1
ATOM 1539 C CA . PHE A 1 196 ? 9.978 16.207 9.270 1.00 42.91 196 PHE A CA 1
ATOM 1540 C C . PHE A 1 196 ? 10.083 15.199 8.105 1.00 42.91 196 PHE A C 1
ATOM 1542 O O . PHE A 1 196 ? 9.300 15.299 7.152 1.00 42.91 196 PHE A O 1
ATOM 1549 N N . PRO A 1 197 ? 11.023 14.227 8.152 1.00 39.44 197 PRO A N 1
ATOM 1550 C CA . PRO A 1 197 ? 11.318 13.303 7.053 1.00 39.44 197 PRO A CA 1
ATOM 1551 C C . PRO A 1 197 ? 10.146 12.426 6.630 1.00 39.44 197 PRO A C 1
ATOM 1553 O O . PRO A 1 197 ? 9.964 12.205 5.439 1.00 39.44 197 PRO A O 1
ATOM 1556 N N . VAL A 1 198 ? 9.352 11.947 7.582 1.00 47.66 198 VAL A N 1
ATOM 1557 C CA . VAL A 1 198 ? 8.171 11.114 7.361 1.00 47.66 198 VAL A CA 1
ATOM 1558 C C . VAL A 1 198 ? 7.013 11.714 8.142 1.00 47.66 198 VAL A C 1
ATOM 1560 O O . VAL A 1 198 ? 7.160 12.006 9.327 1.00 47.66 198 VAL A O 1
ATOM 1563 N N . GLN A 1 199 ? 5.874 11.894 7.485 1.00 55.28 199 GLN A N 1
ATOM 1564 C CA . GLN A 1 199 ? 4.650 12.407 8.084 1.00 55.28 199 GLN A CA 1
ATOM 1565 C C . GLN A 1 199 ? 3.473 11.500 7.713 1.00 55.28 199 GLN A C 1
ATOM 1567 O O . GLN A 1 199 ? 3.457 10.905 6.641 1.00 55.28 199 GLN A O 1
ATOM 1572 N N . VAL A 1 200 ? 2.509 11.330 8.606 1.00 60.47 200 VAL A N 1
ATOM 1573 C CA . VAL A 1 200 ? 1.304 10.531 8.355 1.00 60.47 200 VAL A CA 1
ATOM 1574 C C . VAL A 1 200 ? 0.124 11.321 8.857 1.00 60.47 200 VAL A C 1
ATOM 1576 O O . VAL A 1 200 ? -0.035 11.493 10.064 1.00 60.47 200 VAL A O 1
ATOM 1579 N N . ARG A 1 201 ? -0.684 11.817 7.929 1.00 71.81 201 ARG A N 1
ATOM 1580 C CA . ARG A 1 201 ? -1.866 12.610 8.221 1.00 71.81 201 ARG A CA 1
ATOM 1581 C C . ARG A 1 201 ? -3.096 11.718 8.268 1.00 71.81 201 ARG A C 1
ATOM 1583 O O . ARG A 1 201 ? -3.357 10.982 7.328 1.00 71.81 201 ARG A O 1
ATOM 1590 N N . PHE A 1 202 ? -3.880 11.842 9.323 1.00 73.62 202 PHE A N 1
ATOM 1591 C CA . PHE A 1 202 ? -5.160 11.191 9.556 1.00 73.62 202 PHE A CA 1
ATOM 1592 C C . PHE A 1 202 ? -6.241 12.269 9.563 1.00 73.62 202 PHE A C 1
ATOM 1594 O O . PHE A 1 202 ? -6.124 13.242 10.305 1.00 73.62 202 PHE A O 1
ATOM 1601 N N . THR A 1 203 ? -7.277 12.114 8.748 1.00 75.81 203 THR A N 1
ATOM 1602 C CA . THR A 1 203 ? -8.297 13.142 8.518 1.00 75.81 203 THR A CA 1
ATOM 1603 C C . THR A 1 203 ? -9.690 12.524 8.634 1.00 75.81 203 THR A C 1
ATOM 1605 O O . THR A 1 203 ? -10.012 11.661 7.824 1.00 75.81 203 THR A O 1
ATOM 1608 N N . PRO A 1 204 ? -10.547 12.948 9.573 1.00 75.62 204 PRO A N 1
ATOM 1609 C CA . PRO A 1 204 ? -11.946 12.527 9.613 1.00 75.62 204 PRO A CA 1
ATOM 1610 C C . PRO A 1 204 ? -12.687 12.922 8.328 1.00 75.62 204 PRO A C 1
ATOM 1612 O O . PRO A 1 204 ? -12.356 13.941 7.724 1.00 75.62 204 PRO A O 1
ATOM 1615 N N . ALA A 1 205 ? -13.736 12.187 7.944 1.00 71.75 205 ALA A N 1
ATOM 1616 C CA . ALA A 1 205 ? -14.519 12.447 6.724 1.00 71.75 205 ALA A CA 1
ATOM 1617 C C . ALA A 1 205 ? -15.058 13.886 6.583 1.00 71.75 205 ALA A C 1
ATOM 1619 O O . ALA A 1 205 ? -15.260 14.362 5.471 1.00 71.75 205 ALA A O 1
ATOM 1620 N N . HIS A 1 206 ? -15.302 14.583 7.696 1.00 78.69 206 HIS A N 1
ATOM 1621 C CA . HIS A 1 206 ? -15.782 15.968 7.695 1.00 78.69 206 HIS A CA 1
ATOM 1622 C C . HIS A 1 206 ? -14.653 17.016 7.596 1.00 78.69 206 HIS A C 1
ATOM 1624 O O . HIS A 1 206 ? -14.936 18.209 7.606 1.00 78.69 206 HIS A O 1
ATOM 1630 N N . GLU A 1 207 ? -13.384 16.588 7.633 1.00 80.50 207 GLU A N 1
ATOM 1631 C CA . GLU A 1 207 ? -12.180 17.418 7.469 1.00 80.50 207 GLU A CA 1
ATOM 1632 C C . GLU A 1 207 ? -12.089 18.632 8.417 1.00 80.50 207 GLU A C 1
ATOM 1634 O O . GLU A 1 207 ? -11.587 19.679 8.035 1.00 80.50 207 GLU A O 1
ATOM 1639 N N . ARG A 1 208 ? -12.566 18.523 9.670 1.00 81.56 208 ARG A N 1
ATOM 1640 C CA . ARG A 1 208 ? -12.530 19.646 10.638 1.00 81.56 208 ARG A CA 1
ATOM 1641 C C . ARG A 1 208 ? -11.157 19.782 11.283 1.00 81.56 208 ARG A C 1
ATOM 1643 O O . ARG A 1 208 ? -10.799 20.855 11.741 1.00 81.56 208 ARG A O 1
ATOM 1650 N N . PHE A 1 209 ? -10.402 18.697 11.350 1.00 85.12 209 PHE A N 1
ATOM 1651 C CA . PHE A 1 209 ? -9.044 18.670 11.864 1.00 85.12 209 PHE A CA 1
ATOM 1652 C C . PHE A 1 209 ? -8.303 17.480 11.259 1.00 85.12 209 PHE A C 1
ATOM 1654 O O . PHE A 1 209 ? -8.903 16.619 10.619 1.00 85.12 209 PHE A O 1
ATOM 1661 N N . HIS A 1 210 ? -7.001 17.426 11.486 1.00 83.94 210 HIS A N 1
ATOM 1662 C CA . HIS A 1 210 ? -6.121 16.362 11.046 1.00 83.94 210 HIS A CA 1
ATOM 1663 C C . HIS A 1 210 ? -5.158 16.015 12.177 1.00 83.94 210 HIS A C 1
ATOM 1665 O O . HIS A 1 210 ? -4.729 16.900 12.911 1.00 83.94 210 HIS A O 1
ATOM 1671 N N . LEU A 1 211 ? -4.778 14.748 12.303 1.00 83.56 211 LEU A N 1
ATOM 1672 C CA . LEU A 1 211 ? -3.653 14.328 13.136 1.00 83.56 211 LEU A CA 1
ATOM 1673 C C . LEU A 1 211 ? -2.480 13.977 12.230 1.00 83.56 211 LEU A C 1
ATOM 1675 O O . LEU A 1 211 ? -2.640 13.168 11.334 1.00 83.56 211 LEU A O 1
ATOM 1679 N N . ALA A 1 212 ? -1.314 14.569 12.441 1.00 78.69 212 ALA A N 1
ATOM 1680 C CA . ALA A 1 212 ? -0.102 14.345 11.671 1.00 78.69 212 ALA A CA 1
ATOM 1681 C C . ALA A 1 212 ? 0.977 13.737 12.573 1.00 78.69 212 ALA A C 1
ATOM 1683 O O . ALA A 1 212 ? 1.535 14.411 13.440 1.00 78.69 212 ALA A O 1
ATOM 1684 N N . LEU A 1 213 ? 1.271 12.451 12.392 1.00 77.81 213 LEU A N 1
ATOM 1685 C CA . LEU A 1 213 ? 2.427 11.811 13.013 1.00 77.81 213 LEU A CA 1
ATOM 1686 C C . LEU A 1 213 ? 3.669 12.187 12.214 1.00 77.81 213 LEU A C 1
ATOM 1688 O O . LEU A 1 213 ? 3.756 11.834 11.048 1.00 77.81 213 LEU A O 1
ATOM 1692 N N . CYS A 1 214 ? 4.647 12.819 12.843 1.00 71.88 214 CYS A N 1
ATOM 1693 C CA . CYS A 1 214 ? 5.883 13.271 12.224 1.00 71.88 214 CYS A CA 1
ATOM 1694 C C . CYS A 1 214 ? 7.087 12.535 12.831 1.00 71.88 214 CYS A C 1
ATOM 1696 O O . CYS A 1 214 ? 7.209 12.415 14.052 1.00 71.88 214 CYS A O 1
ATOM 1698 N N . SER A 1 215 ? 7.994 12.048 11.987 1.00 59.22 215 SER A N 1
ATOM 1699 C CA . SER A 1 215 ? 9.214 11.353 12.403 1.00 59.22 215 SER A CA 1
ATOM 1700 C C . SER A 1 215 ? 10.333 12.308 12.817 1.00 59.22 215 SER A C 1
ATOM 1702 O O . SER A 1 215 ? 10.376 13.433 12.324 1.00 59.22 215 SER A O 1
ATOM 1704 N N . PRO A 1 216 ? 11.324 11.839 13.597 1.00 58.59 216 PRO A N 1
ATOM 1705 C CA . PRO A 1 216 ? 12.567 12.561 13.813 1.00 58.59 216 PRO A CA 1
ATOM 1706 C C . PRO A 1 216 ? 13.244 12.960 12.496 1.00 58.59 216 PRO A C 1
ATOM 1708 O O . PRO A 1 216 ? 13.201 12.202 11.523 1.00 58.59 216 PRO A O 1
ATOM 1711 N N . GLY A 1 217 ? 13.898 14.118 12.490 1.00 57.66 217 GLY A N 1
ATOM 1712 C CA . GLY A 1 217 ? 14.702 14.679 11.409 1.00 57.66 217 GLY A CA 1
ATOM 1713 C C . GLY A 1 217 ? 15.343 16.011 11.794 1.00 57.66 217 GLY A C 1
ATOM 1714 O O . GLY A 1 217 ? 15.632 16.250 12.965 1.00 57.66 217 GLY A O 1
ATOM 1715 N N . ASP A 1 218 ? 15.564 16.885 10.813 1.00 50.19 218 ASP A N 1
ATOM 1716 C CA . ASP A 1 218 ? 16.389 18.090 10.984 1.00 50.19 218 ASP A CA 1
ATOM 1717 C C . ASP A 1 218 ? 15.802 19.107 11.981 1.00 50.19 218 ASP A C 1
ATOM 1719 O O . ASP A 1 218 ? 16.550 19.845 12.619 1.00 50.19 218 ASP A O 1
ATOM 1723 N N . VAL A 1 219 ? 14.477 19.120 12.167 1.00 53.28 219 VAL A N 1
ATOM 1724 C CA . VAL A 1 219 ? 13.783 20.072 13.060 1.00 53.28 219 VAL A CA 1
ATOM 1725 C C . VAL A 1 219 ? 13.391 19.483 14.408 1.00 53.28 219 VAL A C 1
ATOM 1727 O O . VAL A 1 219 ? 13.223 20.213 15.381 1.00 53.28 219 VAL A O 1
ATOM 1730 N N . SER A 1 220 ? 13.294 18.162 14.505 1.00 62.88 220 SER A N 1
ATOM 1731 C CA . SER A 1 220 ? 12.983 17.478 15.755 1.00 62.88 220 SER A CA 1
ATOM 1732 C C . SER A 1 220 ? 13.742 16.171 15.824 1.00 62.88 220 SER A C 1
ATOM 1734 O O . SER A 1 220 ? 13.622 15.339 14.938 1.00 62.88 220 SER A O 1
ATOM 1736 N N . GLN A 1 221 ? 14.461 15.936 16.915 1.00 70.44 221 GLN A N 1
ATOM 1737 C CA . GLN A 1 221 ? 15.133 14.653 17.153 1.00 70.44 221 GLN A CA 1
ATOM 1738 C C . GLN A 1 221 ? 14.177 13.574 17.698 1.00 70.44 221 GLN A C 1
ATOM 1740 O O . GLN A 1 221 ? 14.608 12.480 18.054 1.00 70.44 221 GLN A O 1
ATOM 1745 N N . VAL A 1 222 ? 12.880 13.880 17.788 1.00 72.75 222 VAL A N 1
ATOM 1746 C CA . VAL A 1 222 ? 11.843 13.045 18.404 1.00 72.75 222 VAL A CA 1
ATOM 1747 C C . VAL A 1 222 ? 10.619 12.937 17.493 1.00 72.75 222 VAL A C 1
ATOM 1749 O O . VAL A 1 222 ? 10.370 13.818 16.667 1.00 72.75 222 VAL A O 1
ATOM 1752 N N . TRP A 1 223 ? 9.865 11.848 17.634 1.00 74.75 223 TRP A N 1
ATOM 1753 C CA . TRP A 1 223 ? 8.571 11.683 16.977 1.00 74.75 223 TRP A CA 1
ATOM 1754 C C . TRP A 1 223 ? 7.571 12.641 17.607 1.00 74.75 223 TRP A C 1
ATOM 1756 O O . TRP A 1 223 ? 7.553 12.792 18.829 1.00 74.75 223 TRP A O 1
ATOM 1766 N N . VAL A 1 224 ? 6.729 13.268 16.796 1.00 83.25 224 VAL A N 1
ATOM 1767 C CA . VAL A 1 224 ? 5.684 14.168 17.289 1.00 83.25 224 VAL A CA 1
ATOM 1768 C C . VAL A 1 224 ? 4.357 13.837 16.627 1.00 83.25 224 VAL A C 1
ATOM 1770 O O . VAL A 1 224 ? 4.308 13.621 15.424 1.00 83.25 224 VAL A O 1
ATOM 1773 N N . LEU A 1 225 ? 3.276 13.782 17.396 1.00 84.00 225 LEU A N 1
ATOM 1774 C CA . LEU A 1 225 ? 1.920 13.762 16.855 1.00 84.00 225 LEU A CA 1
ATOM 1775 C C . LEU A 1 225 ? 1.365 15.174 16.979 1.00 84.00 225 LEU A C 1
ATOM 1777 O O . LEU A 1 225 ? 1.352 15.746 18.071 1.00 84.00 225 LEU A O 1
ATOM 1781 N N . VAL A 1 226 ? 0.926 15.740 15.866 1.00 84.50 226 VAL A N 1
ATOM 1782 C CA . VAL A 1 226 ? 0.411 17.106 15.790 1.00 84.50 226 VAL A CA 1
ATOM 1783 C C . VAL A 1 226 ? -1.055 17.052 15.415 1.00 84.50 226 VAL A C 1
ATOM 1785 O O . VAL A 1 226 ? -1.414 16.353 14.480 1.00 84.50 226 VAL A O 1
ATOM 1788 N N . LEU A 1 227 ? -1.907 17.794 16.107 1.00 88.19 227 LEU A N 1
ATOM 1789 C CA . LEU A 1 227 ? -3.269 18.044 15.658 1.00 88.19 22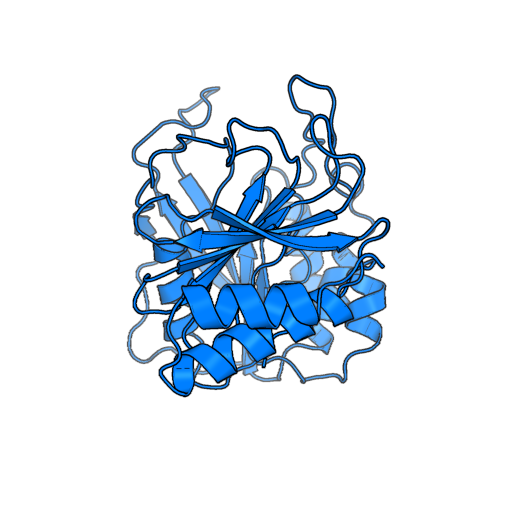7 LEU A CA 1
ATOM 1790 C C . LEU A 1 227 ? -3.303 19.389 14.931 1.00 88.19 227 LEU A C 1
ATOM 1792 O O . LEU A 1 227 ? -2.827 20.388 15.464 1.00 88.19 227 LEU A O 1
ATOM 1796 N N . VAL A 1 228 ? -3.843 19.406 13.716 1.00 81.31 228 VAL A N 1
ATOM 1797 C CA . VAL A 1 228 ? -3.964 20.580 12.847 1.00 81.31 228 VAL A CA 1
ATOM 1798 C C . VAL A 1 228 ? -5.437 20.810 12.527 1.00 81.31 228 VAL A C 1
ATOM 1800 O O . VAL A 1 228 ? -6.083 19.943 11.950 1.00 81.31 228 VAL A O 1
ATOM 1803 N N . ASN A 1 229 ? -5.989 21.964 12.889 1.00 80.12 229 ASN A N 1
ATOM 1804 C CA . ASN A 1 229 ? -7.349 22.345 12.497 1.00 80.12 229 ASN A CA 1
ATOM 1805 C C . ASN A 1 229 ? -7.455 22.587 10.973 1.00 80.12 229 ASN A C 1
ATOM 1807 O O . ASN A 1 229 ? -6.481 22.997 10.342 1.00 80.12 229 ASN A O 1
ATOM 1811 N N . ALA A 1 230 ? -8.645 22.423 10.388 1.00 70.50 230 ALA A N 1
ATOM 1812 C CA . ALA A 1 230 ? -8.922 22.692 8.968 1.00 70.50 230 ALA A CA 1
ATOM 1813 C C . ALA A 1 230 ? -8.544 24.118 8.526 1.00 70.50 230 ALA A C 1
ATOM 1815 O O . ALA A 1 230 ? -8.180 24.354 7.377 1.00 70.50 230 ALA A O 1
ATOM 1816 N N . GLY A 1 231 ? -8.618 25.077 9.456 1.00 62.72 231 GLY A N 1
ATOM 1817 C CA . GLY A 1 231 ? -8.233 26.472 9.235 1.00 62.72 231 GLY A CA 1
ATOM 1818 C C . GLY A 1 231 ? -6.726 26.747 9.291 1.00 62.72 231 GLY A C 1
ATOM 1819 O O . GLY A 1 231 ? -6.332 27.902 9.171 1.00 62.72 231 GLY A O 1
ATOM 1820 N N . GLY A 1 232 ? -5.881 25.735 9.518 1.00 55.75 232 GLY A N 1
ATOM 1821 C CA . GLY A 1 232 ? -4.432 25.888 9.711 1.00 55.75 232 GLY A CA 1
ATOM 1822 C C . GLY A 1 232 ? -4.024 26.324 11.124 1.00 55.75 232 GLY A C 1
ATOM 1823 O O . GLY A 1 232 ? -2.899 26.056 11.535 1.00 55.75 232 GLY A O 1
ATOM 1824 N N . GLU A 1 233 ? -4.946 26.903 11.899 1.00 56.69 233 GLU A N 1
ATOM 1825 C CA . GLU A 1 233 ? -4.795 27.171 13.331 1.00 56.69 233 GLU A CA 1
ATOM 1826 C C . GLU A 1 233 ? -6.078 26.813 14.114 1.00 56.69 233 GLU A C 1
ATOM 1828 O O . GLU A 1 233 ? -7.189 27.003 13.603 1.00 56.69 233 GLU A O 1
ATOM 1833 N N . PRO A 1 234 ? -5.969 26.288 15.350 1.00 52.75 234 PRO A N 1
ATOM 1834 C CA . PRO A 1 234 ? -4.730 25.953 16.053 1.00 52.75 234 PRO A CA 1
ATOM 1835 C C . PRO A 1 234 ? -4.041 24.705 15.472 1.00 52.75 234 PRO A C 1
ATOM 1837 O O . PRO A 1 234 ? -4.697 23.747 15.057 1.00 52.75 234 PRO A O 1
ATOM 1840 N N . PHE A 1 235 ? -2.706 24.725 15.458 1.00 70.44 235 PHE A N 1
ATOM 1841 C CA . PHE A 1 235 ? -1.876 23.527 15.331 1.00 70.44 235 PHE A CA 1
ATOM 1842 C C . PHE A 1 235 ? -1.209 23.275 16.685 1.00 70.44 235 PHE A C 1
ATOM 1844 O O . PHE A 1 235 ? -0.719 24.201 17.332 1.00 70.44 235 PHE A O 1
ATOM 1851 N N . THR A 1 236 ? -1.237 22.044 17.185 1.00 83.50 236 THR A N 1
ATOM 1852 C CA . THR A 1 236 ? -0.710 21.731 18.519 1.00 83.50 236 THR A CA 1
ATOM 1853 C C . THR A 1 236 ? -0.057 20.366 18.530 1.00 83.50 236 THR A C 1
ATOM 1855 O O . THR A 1 236 ? -0.614 19.393 18.030 1.00 83.50 236 THR A O 1
ATOM 1858 N N . VAL A 1 237 ? 1.137 20.286 19.117 1.00 85.50 237 VAL A N 1
ATOM 1859 C CA . VAL A 1 237 ? 1.792 19.007 19.390 1.00 85.50 237 VAL A CA 1
ATOM 1860 C C . VAL A 1 237 ? 1.044 18.341 20.539 1.00 85.50 237 VAL A C 1
ATOM 1862 O O . VAL A 1 237 ? 1.089 18.816 21.670 1.00 85.50 237 VAL A O 1
ATOM 1865 N N . VAL A 1 238 ? 0.344 17.254 20.233 1.00 88.12 238 VAL A N 1
ATOM 1866 C CA . VAL A 1 238 ? -0.454 16.497 21.205 1.00 88.12 238 VAL A CA 1
ATOM 1867 C C . VAL A 1 238 ? 0.321 15.333 21.813 1.00 88.12 238 VAL A C 1
ATOM 1869 O O . VAL A 1 238 ? -0.068 14.819 22.852 1.00 88.12 238 VAL A O 1
ATOM 1872 N N . GLN A 1 239 ? 1.431 14.925 21.192 1.00 85.75 239 GLN A N 1
ATOM 1873 C CA . GLN A 1 239 ? 2.278 13.845 21.694 1.00 85.75 239 GLN A CA 1
ATOM 1874 C C . GLN A 1 239 ? 3.726 14.019 21.236 1.00 85.75 239 GLN A C 1
ATOM 1876 O O . GLN A 1 239 ? 3.970 14.414 20.095 1.00 85.75 239 GLN A O 1
ATOM 1881 N N . VAL A 1 240 ? 4.685 13.664 22.093 1.00 84.81 240 VAL A N 1
ATOM 1882 C CA . VAL A 1 240 ? 6.122 13.635 21.772 1.00 84.81 240 VAL A CA 1
ATOM 1883 C C . VAL A 1 240 ? 6.714 12.308 22.232 1.00 84.81 240 VAL A C 1
ATOM 1885 O O . VAL A 1 240 ? 6.483 11.908 23.371 1.00 84.81 240 VAL A O 1
ATOM 1888 N N . GLN A 1 241 ? 7.491 11.641 21.375 1.00 76.06 241 GLN A N 1
ATOM 1889 C CA . GLN A 1 241 ? 8.113 10.354 21.691 1.00 76.06 241 GLN A CA 1
ATOM 1890 C C . GLN A 1 241 ? 9.592 10.325 21.293 1.00 76.06 241 GLN A C 1
ATOM 1892 O O . GLN A 1 241 ? 9.951 10.557 20.134 1.00 76.06 241 GLN A O 1
ATOM 1897 N N . ARG A 1 242 ? 10.483 9.974 22.230 1.00 73.44 242 ARG A N 1
ATOM 1898 C CA . ARG A 1 242 ? 11.929 9.839 21.925 1.00 73.44 242 ARG A CA 1
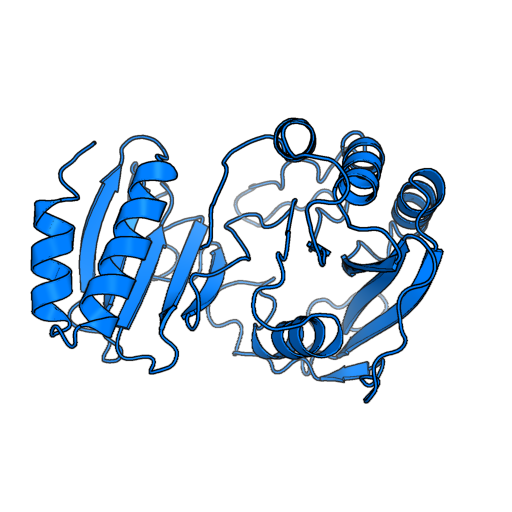ATOM 1899 C C . ARG A 1 242 ? 12.246 8.637 21.037 1.00 73.44 242 ARG A C 1
ATOM 1901 O O . ARG A 1 242 ? 13.258 8.622 20.340 1.00 73.44 242 ARG A O 1
ATOM 1908 N N . ARG A 1 243 ? 11.392 7.617 21.076 1.00 62.84 243 ARG A N 1
ATOM 1909 C CA . ARG A 1 243 ? 11.428 6.421 20.227 1.00 62.84 243 ARG A CA 1
ATOM 1910 C C . ARG A 1 243 ? 10.041 6.218 19.639 1.00 62.84 243 ARG A C 1
ATOM 1912 O O . ARG A 1 243 ? 9.066 6.601 20.272 1.00 62.84 243 ARG A O 1
ATOM 1919 N N . PHE A 1 244 ? 9.953 5.612 18.458 1.00 63.66 244 PHE A N 1
ATOM 1920 C CA . PHE A 1 244 ? 8.650 5.334 17.863 1.00 63.66 244 PHE A CA 1
ATOM 1921 C C . PHE A 1 244 ? 7.873 4.334 18.728 1.00 63.66 244 PHE A C 1
ATOM 1923 O O . PHE A 1 244 ? 8.327 3.202 18.898 1.00 63.66 244 PHE A O 1
ATOM 1930 N N . ALA A 1 245 ? 6.727 4.758 19.259 1.00 67.38 245 ALA A N 1
ATOM 1931 C CA . ALA A 1 245 ? 5.816 3.953 20.067 1.00 67.38 245 ALA A CA 1
ATOM 1932 C C . ALA A 1 245 ? 4.461 3.836 19.339 1.00 67.38 245 ALA A C 1
ATOM 1934 O O . ALA A 1 245 ? 3.563 4.663 19.552 1.00 67.38 245 ALA A O 1
ATOM 1935 N N . PRO A 1 246 ? 4.305 2.847 18.437 1.00 62.06 246 PRO A N 1
ATOM 1936 C CA . PRO A 1 246 ? 3.115 2.714 17.597 1.00 62.06 246 PRO A CA 1
ATOM 1937 C C . PRO A 1 246 ? 1.834 2.461 18.400 1.00 62.06 246 PRO A C 1
ATOM 1939 O O . PRO A 1 246 ? 0.760 2.895 17.980 1.00 62.06 246 PRO A O 1
ATOM 1942 N N . GLU A 1 247 ? 1.923 1.813 19.564 1.00 66.75 247 GLU A N 1
ATOM 1943 C CA . GLU A 1 247 ? 0.789 1.597 20.467 1.00 66.75 247 GLU A CA 1
ATOM 1944 C C . GLU A 1 247 ? 0.251 2.928 20.991 1.00 66.75 247 GLU A C 1
ATOM 1946 O O . GLU A 1 247 ? -0.956 3.158 20.984 1.00 66.75 247 GLU A O 1
ATOM 1951 N N . ALA A 1 248 ? 1.152 3.832 21.375 1.00 72.38 248 ALA A N 1
ATOM 1952 C CA . ALA A 1 248 ? 0.790 5.136 21.908 1.00 72.38 248 ALA A CA 1
ATOM 1953 C C . ALA A 1 248 ? 0.224 6.061 20.817 1.00 72.38 248 ALA A C 1
ATOM 1955 O O . ALA A 1 248 ? -0.694 6.824 21.091 1.00 72.38 248 ALA A O 1
ATOM 1956 N N . VAL A 1 249 ? 0.712 5.966 19.573 1.00 74.88 249 VAL A N 1
ATOM 1957 C CA . VAL A 1 249 ? 0.100 6.676 18.432 1.00 74.88 249 VAL A CA 1
ATOM 1958 C C . VAL A 1 249 ? -1.294 6.120 18.140 1.00 74.88 249 VAL A C 1
ATOM 1960 O O . VAL A 1 249 ? -2.245 6.878 17.966 1.00 74.88 249 VAL A O 1
ATOM 1963 N N . SER A 1 250 ? -1.431 4.792 18.108 1.00 70.44 250 SER A N 1
ATOM 1964 C CA . SER A 1 250 ? -2.710 4.129 17.827 1.00 70.44 250 SER A CA 1
ATOM 1965 C C . SER A 1 250 ? -3.763 4.461 18.886 1.00 70.44 250 SER A C 1
ATOM 1967 O O . SER A 1 250 ? -4.926 4.670 18.544 1.00 70.44 250 SER A O 1
ATOM 1969 N N . HIS A 1 251 ? -3.351 4.556 20.154 1.00 79.25 251 HIS A N 1
ATOM 1970 C CA . HIS A 1 251 ? -4.195 5.014 21.257 1.00 79.25 251 HIS A CA 1
ATOM 1971 C C . HIS A 1 251 ? -4.685 6.448 21.039 1.00 79.25 251 HIS A C 1
ATOM 1973 O O . HIS A 1 251 ? -5.893 6.672 21.019 1.00 79.25 251 HIS A O 1
ATOM 1979 N N . SER A 1 252 ? -3.778 7.394 20.769 1.00 85.25 252 SER A N 1
ATOM 1980 C CA . SER A 1 252 ? -4.129 8.798 20.507 1.00 85.25 252 SER A CA 1
ATOM 1981 C C . SER A 1 252 ? -5.103 8.952 19.335 1.00 85.25 252 SER A C 1
ATOM 1983 O O . SER A 1 252 ? -6.058 9.723 19.415 1.00 85.25 252 SER A O 1
ATOM 1985 N N . LEU A 1 253 ? -4.911 8.187 18.255 1.00 81.25 253 LEU A N 1
ATOM 1986 C CA . LEU A 1 253 ? -5.818 8.189 17.101 1.00 81.25 253 LEU A CA 1
ATOM 1987 C C . LEU A 1 253 ? -7.210 7.652 17.458 1.00 81.25 253 LEU A C 1
ATOM 1989 O O . LEU A 1 253 ? -8.218 8.235 17.060 1.00 81.25 253 LEU A O 1
ATOM 1993 N N . ALA A 1 254 ? -7.279 6.554 18.215 1.00 76.25 254 ALA A N 1
ATOM 1994 C CA . ALA A 1 254 ? -8.546 5.966 18.643 1.00 76.25 254 ALA A CA 1
ATOM 1995 C C . ALA A 1 254 ? -9.307 6.884 19.611 1.00 76.25 254 ALA A C 1
ATOM 1997 O O . ALA A 1 254 ? -10.522 7.040 19.485 1.00 76.25 254 ALA A O 1
ATOM 1998 N N . LEU A 1 255 ? -8.592 7.521 20.541 1.00 85.56 255 LEU A N 1
ATOM 1999 C CA . LEU A 1 255 ? -9.160 8.486 21.474 1.00 85.56 255 LEU A CA 1
ATOM 2000 C C . LEU A 1 255 ? -9.709 9.709 20.736 1.00 85.56 255 LEU A C 1
ATOM 2002 O O . LEU A 1 255 ? -10.859 10.083 20.958 1.00 85.56 255 LEU A O 1
ATOM 2006 N N . ALA A 1 256 ? -8.941 10.275 19.801 1.00 88.06 256 ALA A N 1
ATOM 2007 C CA . ALA A 1 256 ? -9.386 11.402 18.987 1.00 88.06 256 ALA A CA 1
ATOM 2008 C C . ALA A 1 256 ? -10.661 11.077 18.198 1.00 88.06 256 ALA A C 1
ATOM 2010 O O . ALA A 1 256 ? -11.608 11.859 18.220 1.00 88.06 256 ALA A O 1
ATOM 2011 N N . ALA A 1 257 ? -10.721 9.904 17.560 1.00 80.81 257 ALA A N 1
ATOM 2012 C CA . ALA A 1 257 ? -11.907 9.456 16.833 1.00 80.81 257 ALA A CA 1
ATOM 2013 C C . ALA A 1 257 ? -13.123 9.241 17.745 1.00 80.81 257 ALA A C 1
ATOM 2015 O O . ALA A 1 257 ? -14.242 9.592 17.379 1.00 80.81 257 ALA A O 1
ATOM 2016 N N . SER A 1 258 ? -12.914 8.700 18.947 1.00 85.06 258 SER A N 1
ATOM 2017 C CA . SER A 1 258 ? -13.984 8.509 19.929 1.00 85.06 258 SER A CA 1
ATOM 2018 C C . SER A 1 258 ? -14.549 9.839 20.435 1.00 85.06 258 SER A C 1
ATOM 2020 O O . SER A 1 258 ? -15.766 9.991 20.521 1.00 85.06 258 SER A O 1
ATOM 2022 N N . LEU A 1 259 ? -13.687 10.800 20.771 1.00 89.56 259 LEU A N 1
ATOM 2023 C CA . LEU A 1 259 ? -14.103 12.126 21.239 1.00 89.56 259 LEU A CA 1
ATOM 2024 C C . LEU A 1 259 ? -14.831 12.905 20.136 1.00 89.56 259 LEU A C 1
ATOM 2026 O O . LEU A 1 259 ? -15.870 13.513 20.386 1.00 89.56 259 LEU A O 1
ATOM 2030 N N . ASP A 1 260 ? -14.327 12.827 18.907 1.00 88.44 260 ASP A N 1
ATOM 2031 C CA . ASP A 1 260 ? -14.954 13.433 17.734 1.00 88.44 260 ASP A CA 1
ATOM 2032 C C . ASP A 1 260 ? -16.367 12.874 17.486 1.00 88.44 260 ASP A C 1
ATOM 2034 O O . ASP A 1 260 ? -17.326 13.638 17.355 1.00 88.44 260 ASP A O 1
ATOM 2038 N N . ALA A 1 261 ? -16.532 11.548 17.551 1.00 83.31 261 ALA A N 1
ATOM 2039 C CA . ALA A 1 261 ? -17.834 10.888 17.424 1.00 83.31 261 ALA A CA 1
ATOM 2040 C C . ALA A 1 261 ? -18.819 11.249 18.553 1.00 83.31 261 ALA A C 1
ATOM 2042 O O . ALA A 1 261 ? -20.032 11.236 18.347 1.00 83.31 261 ALA A O 1
ATOM 2043 N N . GLN A 1 262 ? -18.311 11.592 19.739 1.00 90.31 262 GLN A N 1
ATOM 2044 C CA . GLN A 1 262 ? -19.110 12.063 20.875 1.00 90.31 262 GLN A CA 1
ATOM 2045 C C . GLN A 1 262 ? -19.461 13.559 20.788 1.00 90.31 262 GLN A C 1
ATOM 2047 O O . GLN A 1 262 ? -20.171 14.071 21.652 1.00 90.31 262 GLN A O 1
ATOM 2052 N N . GLY A 1 263 ? -19.003 14.263 19.748 1.00 89.94 263 GLY A N 1
ATOM 2053 C CA . GLY A 1 263 ? -19.335 15.666 19.501 1.00 89.94 263 GLY A CA 1
ATOM 2054 C C . GLY A 1 263 ? -18.482 16.670 20.279 1.00 89.94 263 GLY A C 1
ATOM 2055 O O . GLY A 1 263 ? -18.872 17.834 20.375 1.00 89.94 263 GLY A O 1
ATOM 2056 N N . TYR A 1 264 ? -17.332 16.252 20.817 1.00 91.00 264 TYR A N 1
ATOM 2057 C CA . TYR A 1 264 ? -16.394 17.163 21.477 1.00 91.00 264 TYR A CA 1
ATOM 2058 C C . TYR A 1 264 ? -15.846 18.205 20.491 1.00 91.00 264 TYR A C 1
ATOM 2060 O O . TYR A 1 264 ? -15.714 17.950 19.288 1.00 91.00 264 TYR A O 1
ATOM 2068 N N . SER A 1 265 ? -15.518 19.399 20.993 1.00 90.19 265 SER A N 1
ATOM 2069 C CA . SER A 1 265 ? -14.877 20.420 20.164 1.00 90.19 265 SER A CA 1
ATOM 2070 C C . SER A 1 265 ? -13.419 20.050 19.872 1.00 90.19 265 SER A C 1
ATOM 2072 O O . SER A 1 265 ? -12.782 19.328 20.638 1.00 90.19 265 SER A O 1
ATOM 2074 N N . VAL A 1 266 ? -12.849 20.587 18.786 1.00 87.56 266 VAL A N 1
ATOM 2075 C CA . VAL A 1 266 ? -11.432 20.358 18.441 1.00 87.56 266 VAL A CA 1
ATOM 2076 C C . VAL A 1 266 ? -10.500 20.791 19.584 1.00 87.56 266 VAL A C 1
ATOM 2078 O O . VAL A 1 266 ? -9.521 20.106 19.863 1.00 87.56 266 VAL A O 1
ATOM 2081 N N . ASN A 1 267 ? -10.831 21.872 20.297 1.00 87.62 267 ASN A N 1
ATOM 2082 C CA . ASN A 1 267 ? -10.054 22.329 21.452 1.00 87.62 267 ASN A CA 1
ATOM 2083 C C . ASN A 1 267 ? -10.103 21.333 22.617 1.00 87.62 267 ASN A C 1
ATOM 2085 O O . ASN A 1 267 ? -9.071 21.072 23.232 1.00 87.62 267 ASN A O 1
ATOM 2089 N N . ASP A 1 268 ? -11.268 20.745 22.898 1.00 89.69 268 ASP A N 1
ATOM 2090 C CA . ASP A 1 268 ? -11.389 19.733 23.954 1.00 89.69 268 ASP A CA 1
ATOM 2091 C C . ASP A 1 268 ? -10.591 18.476 23.597 1.00 89.69 268 ASP A C 1
ATOM 2093 O O . ASP A 1 268 ? -9.884 17.928 24.441 1.00 89.69 268 ASP A O 1
ATOM 2097 N N . ILE A 1 269 ? -10.642 18.061 22.325 1.00 90.31 269 ILE A N 1
ATOM 2098 C CA . ILE A 1 269 ? -9.843 16.944 21.808 1.00 90.31 269 ILE A CA 1
ATOM 2099 C C . ILE A 1 269 ? -8.348 17.224 22.010 1.00 90.31 269 ILE A C 1
ATOM 2101 O O . ILE A 1 269 ? -7.644 16.368 22.538 1.00 90.31 269 ILE A O 1
ATOM 2105 N N . ILE A 1 270 ? -7.860 18.421 21.658 1.00 87.94 270 ILE A N 1
ATOM 2106 C CA . ILE A 1 270 ? -6.460 18.820 21.892 1.00 87.94 270 ILE A CA 1
ATOM 2107 C C . ILE A 1 270 ? -6.107 18.710 23.379 1.00 87.94 270 ILE A C 1
ATOM 2109 O O . ILE A 1 270 ? -5.110 18.076 23.721 1.00 87.94 270 ILE A O 1
ATOM 2113 N N . HIS A 1 271 ? -6.918 19.298 24.263 1.00 88.38 271 HIS A N 1
ATOM 2114 C CA . HIS A 1 271 ? -6.650 19.299 25.701 1.00 88.38 271 HIS A CA 1
ATOM 2115 C C . HIS A 1 271 ? -6.571 17.887 26.285 1.00 88.38 271 HIS A C 1
ATOM 2117 O O . HIS A 1 271 ? -5.666 17.603 27.071 1.00 88.38 271 HIS A O 1
ATOM 2123 N N . ILE A 1 272 ? -7.480 17.000 25.882 1.00 90.12 272 ILE A N 1
ATOM 2124 C CA . ILE A 1 272 ? -7.507 15.613 26.353 1.00 90.12 272 ILE A CA 1
ATOM 2125 C C . ILE A 1 272 ? -6.304 14.836 25.806 1.00 90.12 272 ILE A C 1
ATOM 2127 O O . ILE A 1 272 ? -5.599 14.183 26.575 1.00 90.12 272 ILE A O 1
ATOM 2131 N N . LEU A 1 273 ? -6.007 14.957 24.507 1.00 89.50 273 LEU A N 1
ATOM 2132 C CA . LEU A 1 273 ? -4.853 14.283 23.906 1.00 89.50 273 LEU A CA 1
ATOM 2133 C C . LEU A 1 273 ? -3.529 14.750 24.524 1.00 89.50 273 LEU A C 1
ATOM 2135 O O . LEU A 1 273 ? -2.658 13.923 24.757 1.00 89.50 273 LEU A O 1
ATOM 2139 N N . MET A 1 274 ? -3.377 16.039 24.839 1.00 87.38 274 MET A N 1
ATOM 2140 C CA . MET A 1 274 ? -2.180 16.557 25.515 1.00 87.38 274 MET A CA 1
ATOM 2141 C C . MET A 1 274 ? -2.043 16.057 26.956 1.00 87.38 274 MET A C 1
ATOM 2143 O O . MET A 1 274 ? -0.923 15.836 27.417 1.00 87.38 274 MET A O 1
ATOM 2147 N N . ALA A 1 275 ? -3.158 15.895 27.676 1.00 85.56 275 ALA A N 1
ATOM 2148 C CA . ALA A 1 275 ? -3.149 15.368 29.039 1.00 85.56 275 ALA A CA 1
ATOM 2149 C C . ALA A 1 275 ? -2.698 13.898 29.077 1.00 85.56 275 ALA A C 1
ATOM 2151 O O . ALA A 1 275 ? -1.994 13.497 30.003 1.00 85.56 275 ALA A O 1
ATOM 2152 N N . GLU A 1 276 ? -3.058 13.112 28.059 1.00 80.38 276 GLU A N 1
ATOM 2153 C CA . GLU A 1 276 ? -2.646 11.708 27.939 1.00 80.38 276 GLU A CA 1
ATOM 2154 C C . GLU A 1 276 ? -1.299 11.515 27.222 1.00 80.38 276 GLU A C 1
ATOM 2156 O O . GLU A 1 276 ? -0.571 10.565 27.506 1.00 80.38 276 GLU A O 1
ATOM 2161 N N . GLY A 1 277 ? -0.932 12.420 26.315 1.00 63.69 277 GLY A N 1
ATOM 2162 C CA . GLY A 1 277 ? 0.244 12.339 25.444 1.00 63.69 277 GLY A CA 1
ATOM 2163 C C . GLY A 1 277 ? 1.568 12.788 26.068 1.00 63.69 277 GLY A C 1
ATOM 2164 O O . GLY A 1 277 ? 2.502 13.107 25.324 1.00 63.69 277 GLY A O 1
ATOM 2165 N N . GLY A 1 278 ? 1.659 12.841 27.404 1.00 60.25 278 GLY A N 1
ATOM 2166 C CA . GLY A 1 278 ? 2.860 13.245 28.146 1.00 60.25 278 GLY A CA 1
ATOM 2167 C C . GLY A 1 278 ? 4.138 12.535 27.670 1.00 60.25 278 GLY A C 1
ATOM 2168 O O . GLY A 1 278 ? 4.078 11.414 27.178 1.00 60.25 278 GLY A O 1
ATOM 2169 N N . GLN A 1 279 ? 5.295 13.207 27.790 1.00 49.16 279 GLN A N 1
ATOM 2170 C CA . GLN A 1 279 ? 6.577 12.764 27.212 1.00 49.16 279 GLN A CA 1
ATOM 2171 C C . GLN A 1 279 ? 6.919 11.306 27.571 1.00 49.16 279 GLN A C 1
ATOM 2173 O O . GLN A 1 279 ? 7.219 11.018 28.731 1.00 49.16 279 GLN A O 1
ATOM 2178 N N . VAL A 1 280 ? 6.940 10.422 26.565 1.00 45.41 280 VAL A N 1
ATOM 2179 C CA . VAL A 1 280 ? 7.448 9.038 26.668 1.00 45.41 280 VAL A CA 1
ATOM 2180 C C . VAL A 1 280 ? 8.780 8.891 25.928 1.00 45.41 280 VAL A C 1
ATOM 2182 O O . VAL A 1 280 ? 8.921 9.377 24.778 1.00 45.41 280 VAL A O 1
#

Foldseek 3Di:
DDFDDDDQLLVVLVPAQFQAAQEEEEEAQQLPQDADPVGDTDPCSPPCPSQLSNLLSVLRRHHAQAKYKYWYNPVCVVVNVVSNVVSPKDFDAKAKEFAPAFLDDDVHRDGITMITIITHHHHDAFPDDDPSYHYQPPPPPQFDSDWGDPVRCVVVCVRRHDPPGGYDYSRQPLDDDADPQKHKGWDALGPPNRAFGIWMWIAHNVRQKIWIWGQADDNHCWIWIWIAGSVRPPIDGLATENDDDRVLVVVLRVQLVVCVVVVHDPVVSSVVSNVSRPYD

Sequence (280 aa):
MSRFILGDCVRVMATFPGNAVDFILTDPPYLVGFRDRQGRTIAGDKTDEWLQPACNEMYRVLKKDALMVSFYGWNRVVRFMAAWKNAGFSVVGHLVFTKTYTSKAAYVGYRHECAYILAKGRPALPQKPLPDVLGWKYSGNRHHPTEKPVTSLQPLIESFTHPNAIVLDPFAGSGSTCVADWTMNGEYGSEFGGFFPVQVRFTPAHERFHLALCSPGDVSQVWVLVLVNAGGEPFTVVQVQRRFAPEAVSHSLALAASLDAQGYSVNDIIHILMAEGGQV

InterPro domains:
  IPR002052 DNA met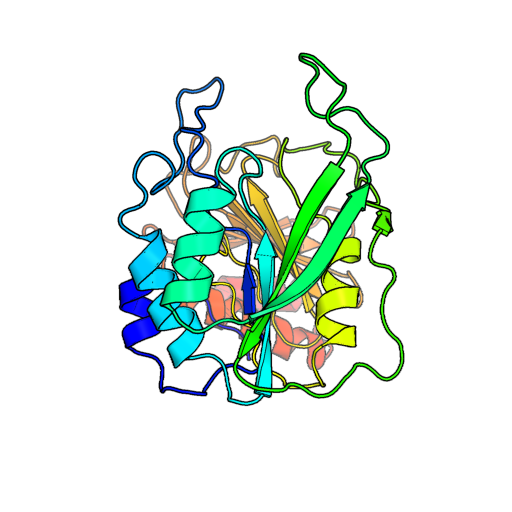hylase, N-6 adenine-specific, conserved site [PS00092] (24-30)
  IPR002295 N4/N6-methyltransferase, Type III restriction-modification enzyme EcoPI Mod subunit-like [PR00506] (21-33)
  IPR002295 N4/N6-methyltransferase, Type III restriction-modification enzyme EcoPI Mod subunit-like [PR00506] (54-73)
  IPR002295 N4/N6-methyltransferase, Type III restriction-modification enzyme EcoPI Mod subunit-like [PR00506] (144-166)
  IPR002295 N4/N6-methyltransferase, Type III restriction-modification enzyme EcoPI Mod subunit-like [PR00506] (167-181)
  IPR009385 Protein PsiB [NF010255] (179-279)
  IPR009385 Protein PsiB [PF06290] (181-277)
  IPR029063 S-adenosyl-L-methionine-dependent methyltransferase superfamily [G3DSA:3.40.50.150] (1-181)
  IPR029063 S-adenosyl-L-methionine-dependent methyltransferase superfamily [SSF53335] (3-182)
  IPR038131 Protein PsiB-like superfamily [G3DSA:3.40.50.11880] (182-280)

Secondary structure (DSSP, 8-state):
------S-HHHHHHTSPTT-EEEEEE----SS--B-TT--B-TTSS--TTHHHHHHHHHHHEEEEEEEEEE--GGGHHHHHHHHHHHTPEEEEEEEEEESS-SEESSSEE-EEEEEEEEES-PPPPSSPPPSEEEE-----SS-TTPPPHHHHHHHHHHH--TT--EE-TT-TT---PSTTEEEEEEES-SGGGTSSEEEEEEETT-SEEEEEE-SSSS-SSEEEEEEETTS--EEEEEEESS--HHHHHHHHHHHHHHHHTT--HHHHHHHHHHH----

Organism: Escherichia coli (NCBI:txid562)

pLDDT: mean 73.43, std 18.28, range [29.72, 98.62]

Radius of gyration: 19.26 Å; chains: 1; bounding box: 42×46×53 Å